Protein AF-A0A9N9PK45-F1 (afdb_monomer_lite)

Foldseek 3Di:
DDDAPVLVVVQVVLVVLQLFWQWDPPQDPFGQFIFGDWDWDQDPQAIWTDARDTTLQLLQKAFPPVRHRCVVLRVVLRVDGDGANYSVRVSVVSCVDPSRVSRNVVQVLLQDFQGMFGHQNPDSPSVLTQGFCNNDPVHDPPQGRSFGHQVVCQQALANSRHSDDDHPAYQVNSCVSNPVDFCGNCGPSNVVSSVSSPDDDDDDRHNPDPDVPDDVVD

Radius of gyration: 20.0 Å; chains: 1; bounding box: 65×40×57 Å

Sequence (218 aa):
SQSDFLFVILHELIHGLGFTSGYDDYINTTPQALTPQIMYTQSSNGITFNSFLEMVFDKCMVILPSGQRVSNITQQLNTFKGTFTNGQDFITKFKASSQYQLALQLMTDAITPNSLGLLPVNSTNVKNAIILETTLNPYRSGSSVSHLDYKTYTRTSDFLMRYLQERGISLRQSVALGGNYPNGPIGPNLRLFLQSIGYTIQYKPGPFDPIPGFNPFD

Organism: NCBI:txid1433469

Structure (mmCIF, N/CA/C/O backbone):
data_AF-A0A9N9PK45-F1
#
_entry.id   AF-A0A9N9PK45-F1
#
loop_
_atom_site.group_PDB
_atom_site.id
_atom_site.type_symbol
_atom_site.label_atom_id
_atom_site.label_alt_id
_atom_site.label_comp_id
_atom_site.label_asym_id
_atom_site.label_entity_id
_atom_site.label_seq_id
_atom_site.pdbx_PDB_ins_code
_atom_site.Cartn_x
_atom_site.Cartn_y
_atom_site.Cartn_z
_atom_site.occupancy
_atom_site.B_iso_or_equiv
_atom_site.auth_seq_id
_atom_site.auth_comp_id
_atom_site.auth_asym_id
_atom_site.auth_atom_id
_atom_site.pdbx_PDB_model_num
ATOM 1 N N . SER A 1 1 ? 12.440 -23.965 -8.018 1.00 52.03 1 SER A N 1
ATOM 2 C CA . SER A 1 1 ? 12.217 -22.563 -8.424 1.00 52.03 1 SER A CA 1
ATOM 3 C C . SER A 1 1 ? 13.579 -21.944 -8.655 1.00 52.03 1 SER A C 1
ATOM 5 O O . SER A 1 1 ? 14.395 -22.061 -7.753 1.00 52.03 1 SER A O 1
ATOM 7 N N . GLN A 1 2 ? 13.865 -21.385 -9.834 1.00 74.00 2 GLN A N 1
ATOM 8 C CA . GLN A 1 2 ? 15.115 -20.657 -10.076 1.00 74.00 2 GLN A CA 1
ATOM 9 C C . GLN A 1 2 ? 14.789 -19.163 -10.086 1.00 74.00 2 GLN A C 1
ATOM 11 O O . GLN A 1 2 ? 14.148 -18.677 -11.021 1.00 74.00 2 GLN A O 1
ATOM 16 N N . SER A 1 3 ? 15.190 -18.484 -9.015 1.00 80.50 3 SER A N 1
ATOM 17 C CA . SER A 1 3 ? 15.138 -17.030 -8.874 1.00 80.50 3 SER A CA 1
ATOM 18 C C . SER A 1 3 ? 16.560 -16.491 -8.967 1.00 80.50 3 SER A C 1
ATOM 20 O O . SER A 1 3 ? 17.494 -17.106 -8.451 1.00 80.50 3 SER A O 1
ATOM 22 N N . ASP A 1 4 ? 16.733 -15.364 -9.646 1.00 91.12 4 ASP A N 1
ATOM 23 C CA . ASP A 1 4 ? 18.013 -14.654 -9.670 1.00 91.12 4 ASP A CA 1
ATOM 24 C C . ASP A 1 4 ? 18.291 -14.060 -8.283 1.00 91.12 4 ASP A C 1
ATOM 26 O O . ASP A 1 4 ? 17.495 -13.276 -7.768 1.00 91.12 4 ASP A O 1
ATOM 30 N N . PHE A 1 5 ? 19.407 -14.449 -7.666 1.00 92.56 5 PHE A N 1
ATOM 31 C CA . PHE A 1 5 ? 19.736 -14.027 -6.305 1.00 92.56 5 PHE A CA 1
ATOM 32 C C . PHE A 1 5 ? 19.889 -12.505 -6.184 1.00 92.56 5 PHE A C 1
ATOM 34 O O . PHE A 1 5 ? 19.414 -11.921 -5.214 1.00 92.56 5 PHE A O 1
ATOM 41 N N . LEU A 1 6 ? 20.495 -11.844 -7.177 1.00 93.56 6 LEU A N 1
ATOM 42 C CA . LEU A 1 6 ? 20.690 -10.396 -7.146 1.00 93.56 6 LEU A CA 1
ATOM 43 C C . LEU A 1 6 ? 19.362 -9.651 -7.312 1.00 93.56 6 LEU A C 1
ATOM 45 O O . LEU A 1 6 ? 19.156 -8.639 -6.648 1.00 93.56 6 LEU A O 1
ATOM 49 N N . PHE A 1 7 ? 18.448 -10.163 -8.144 1.00 94.69 7 PHE A N 1
ATOM 50 C CA . PHE A 1 7 ? 17.078 -9.647 -8.211 1.00 94.69 7 PHE A CA 1
ATOM 51 C C . PHE A 1 7 ? 16.423 -9.670 -6.830 1.00 94.69 7 PHE A C 1
ATOM 53 O O . PHE A 1 7 ? 15.918 -8.643 -6.387 1.00 94.69 7 PHE A O 1
ATOM 60 N N . VAL A 1 8 ? 16.459 -10.822 -6.149 1.00 95.06 8 VAL A N 1
ATOM 61 C CA . VAL A 1 8 ? 15.821 -10.993 -4.835 1.00 95.06 8 VAL A CA 1
ATOM 62 C C . VAL A 1 8 ? 16.442 -10.049 -3.810 1.00 95.06 8 VAL A C 1
ATOM 64 O O . VAL A 1 8 ? 15.719 -9.314 -3.151 1.00 95.06 8 VAL A O 1
ATOM 67 N N . ILE A 1 9 ? 17.773 -9.985 -3.720 1.00 96.56 9 ILE A N 1
ATOM 68 C CA . ILE A 1 9 ? 18.446 -9.080 -2.778 1.00 96.56 9 ILE A CA 1
ATOM 69 C C . ILE A 1 9 ? 18.084 -7.617 -3.040 1.00 96.56 9 ILE A C 1
ATOM 71 O O . ILE A 1 9 ? 17.826 -6.883 -2.091 1.00 96.56 9 ILE A O 1
ATOM 75 N N . LEU A 1 10 ? 18.044 -7.179 -4.301 1.00 96.81 10 LEU A N 1
ATOM 76 C CA . LEU A 1 10 ? 17.657 -5.804 -4.621 1.00 96.81 10 LEU A CA 1
ATOM 77 C C . LEU A 1 10 ? 16.189 -5.530 -4.291 1.00 96.81 10 LEU A C 1
ATOM 79 O O . LEU A 1 10 ? 15.886 -4.463 -3.774 1.00 96.81 10 LEU A O 1
ATOM 83 N N . HIS A 1 11 ? 15.297 -6.477 -4.568 1.00 97.25 11 HIS A N 1
ATOM 84 C CA . HIS A 1 11 ? 13.878 -6.369 -4.247 1.00 97.25 11 HIS A CA 1
ATOM 85 C C . HIS A 1 11 ? 13.657 -6.205 -2.734 1.00 97.25 11 HIS A C 1
ATOM 87 O O . HIS A 1 11 ? 13.069 -5.218 -2.291 1.00 97.25 11 HIS A O 1
ATOM 93 N N . GLU A 1 12 ? 14.239 -7.098 -1.931 1.00 97.19 12 GLU A N 1
ATOM 94 C CA . GLU A 1 12 ? 14.130 -7.045 -0.469 1.00 97.19 12 GLU A CA 1
ATOM 95 C C . GLU A 1 12 ? 14.848 -5.829 0.133 1.00 97.19 12 GLU A C 1
ATOM 97 O O . GLU A 1 12 ? 14.375 -5.231 1.100 1.00 97.19 12 GLU A O 1
ATOM 102 N N . LEU A 1 13 ? 15.971 -5.400 -0.455 1.00 97.94 13 LEU A N 1
ATOM 103 C CA . LEU A 1 13 ? 16.638 -4.164 -0.048 1.00 97.94 13 LEU A CA 1
ATOM 104 C C . LEU A 1 13 ? 15.711 -2.958 -0.234 1.00 97.94 13 LEU A C 1
ATOM 106 O O . LEU A 1 13 ? 15.630 -2.114 0.654 1.00 97.94 13 LEU A O 1
ATOM 110 N N . ILE A 1 14 ? 15.003 -2.869 -1.361 1.00 97.81 14 ILE A N 1
ATOM 111 C CA . ILE A 1 14 ? 14.075 -1.766 -1.631 1.00 97.81 14 ILE A CA 1
ATOM 112 C C . ILE A 1 14 ? 12.884 -1.786 -0.659 1.00 97.81 14 ILE A C 1
ATOM 114 O O . ILE A 1 14 ? 12.488 -0.718 -0.184 1.00 97.81 14 ILE A O 1
ATOM 118 N N . HIS A 1 15 ? 12.373 -2.963 -0.280 1.00 97.62 15 HIS A N 1
ATOM 119 C CA . HIS A 1 15 ? 11.431 -3.074 0.841 1.00 97.62 15 HIS A CA 1
ATOM 120 C C . HIS A 1 15 ? 12.026 -2.509 2.139 1.00 97.62 15 HIS A C 1
ATOM 122 O O . HIS A 1 15 ? 11.398 -1.670 2.787 1.00 97.62 15 HIS A O 1
ATOM 128 N N . GLY A 1 16 ? 13.265 -2.882 2.478 1.00 96.44 16 GLY A N 1
ATOM 129 C CA . GLY A 1 16 ? 13.987 -2.369 3.649 1.00 96.44 16 GLY A CA 1
ATOM 130 C C . GLY A 1 16 ? 14.228 -0.852 3.640 1.00 96.44 16 GLY A C 1
ATOM 131 O O . GLY A 1 16 ? 14.360 -0.246 4.701 1.00 96.44 16 GLY A O 1
ATOM 132 N N . LEU A 1 17 ? 14.231 -0.221 2.461 1.00 96.56 17 LEU A N 1
ATOM 133 C CA . LEU A 1 17 ? 14.301 1.237 2.289 1.00 96.56 17 LEU A CA 1
ATOM 134 C C . LEU A 1 17 ? 12.926 1.929 2.367 1.00 96.56 17 LEU A C 1
ATOM 136 O O . LEU A 1 17 ? 12.818 3.126 2.111 1.00 96.56 17 LEU A O 1
ATOM 140 N N . GLY A 1 18 ? 11.867 1.205 2.728 1.00 95.69 18 GLY A N 1
ATOM 141 C CA . GLY A 1 18 ? 10.542 1.773 2.973 1.00 95.69 18 GLY A CA 1
ATOM 142 C C . GLY A 1 18 ? 9.565 1.653 1.806 1.00 95.69 18 GLY A C 1
ATOM 143 O O . GLY A 1 18 ? 8.505 2.276 1.853 1.00 95.69 18 GLY A O 1
ATOM 144 N N . PHE A 1 19 ? 9.866 0.854 0.775 1.00 97.06 19 PHE A N 1
ATOM 145 C CA . PHE A 1 19 ? 8.871 0.473 -0.233 1.00 97.06 19 PHE A CA 1
ATOM 146 C C . PHE A 1 19 ? 7.965 -0.641 0.314 1.00 97.06 19 PHE A C 1
ATOM 148 O O . PHE A 1 19 ? 8.033 -1.778 -0.126 1.00 97.06 19 PHE A O 1
ATOM 155 N N . THR A 1 20 ? 7.162 -0.370 1.336 1.00 94.81 20 THR A N 1
ATOM 156 C CA . THR A 1 20 ? 6.186 -1.340 1.850 1.00 94.81 20 THR A CA 1
ATOM 157 C C . THR A 1 20 ? 5.046 -0.607 2.525 1.00 94.81 20 THR A C 1
ATOM 159 O O . THR A 1 20 ? 5.288 0.320 3.299 1.00 94.81 20 THR A O 1
ATOM 162 N N . SER A 1 21 ? 3.810 -1.017 2.249 1.00 95.94 21 SER A N 1
ATOM 163 C CA . SER A 1 21 ? 2.659 -0.465 2.952 1.00 95.94 21 SER A CA 1
ATOM 164 C C . SER A 1 21 ? 2.570 -1.036 4.364 1.00 95.94 21 SER A C 1
ATOM 166 O O . SER A 1 21 ? 2.890 -2.205 4.590 1.00 95.94 21 SER A O 1
ATOM 168 N N . GLY A 1 22 ? 2.120 -0.209 5.309 1.00 95.62 22 GLY A N 1
ATOM 169 C CA . GLY A 1 22 ? 1.716 -0.647 6.645 1.00 95.62 22 GLY A CA 1
ATOM 170 C C . GLY A 1 22 ? 0.250 -1.081 6.719 1.00 95.62 22 GLY A C 1
ATOM 171 O O . GLY A 1 22 ? -0.244 -1.344 7.814 1.00 95.62 22 GLY A O 1
ATOM 172 N N . TYR A 1 23 ? -0.463 -1.093 5.590 1.00 97.31 23 TYR A N 1
ATOM 173 C CA . TYR A 1 23 ? -1.853 -1.517 5.517 1.00 97.31 23 TYR A CA 1
ATOM 174 C C . TYR A 1 23 ? -1.975 -3.028 5.340 1.00 97.31 23 TYR A C 1
ATOM 176 O O . TYR A 1 23 ? -1.423 -3.610 4.409 1.00 97.31 23 TYR A O 1
ATOM 184 N N . ASP A 1 24 ? -2.774 -3.644 6.205 1.00 97.12 24 ASP A N 1
ATOM 185 C CA . ASP A 1 24 ? -3.172 -5.043 6.096 1.00 97.12 24 ASP A CA 1
ATOM 186 C C . ASP A 1 24 ? -4.498 -5.275 6.840 1.00 97.12 24 ASP A C 1
ATOM 188 O O . ASP A 1 24 ? -5.075 -4.355 7.436 1.00 97.12 24 ASP A O 1
ATOM 192 N N . ASP A 1 25 ? -4.992 -6.510 6.824 1.00 96.75 25 ASP A N 1
ATOM 193 C CA . ASP A 1 25 ? -6.083 -6.913 7.701 1.00 96.75 25 ASP A CA 1
ATOM 194 C C . ASP A 1 25 ? -5.559 -7.415 9.051 1.00 96.75 25 ASP A C 1
ATOM 196 O O . ASP A 1 25 ? -5.279 -8.595 9.252 1.00 96.75 25 ASP A O 1
ATOM 200 N N . TYR A 1 26 ? -5.459 -6.493 10.008 1.00 95.44 26 TYR A N 1
ATOM 201 C CA . TYR A 1 26 ? -5.095 -6.795 11.397 1.00 95.44 26 TYR A CA 1
ATOM 202 C C . TYR A 1 26 ? -6.292 -7.217 12.267 1.00 95.44 26 TYR A C 1
ATOM 204 O O . TYR A 1 26 ? -6.142 -7.417 13.473 1.00 95.44 26 TYR A O 1
ATOM 212 N N . ILE A 1 27 ? -7.494 -7.294 11.690 1.00 94.75 27 ILE A N 1
ATOM 213 C CA . ILE A 1 27 ? -8.760 -7.448 12.416 1.00 94.75 27 ILE A CA 1
ATOM 214 C C . ILE A 1 27 ? -9.369 -8.837 12.196 1.00 94.75 27 ILE A C 1
ATOM 216 O O . ILE A 1 27 ? -10.043 -9.367 13.085 1.00 94.75 27 ILE A O 1
ATOM 220 N N . ASN A 1 28 ? -9.177 -9.417 11.013 1.00 94.56 28 ASN A N 1
ATOM 221 C CA . ASN A 1 28 ? -9.834 -10.644 10.580 1.00 94.56 28 ASN A CA 1
ATOM 222 C C . ASN A 1 28 ? -8.826 -11.759 10.308 1.00 94.56 28 ASN A C 1
ATOM 224 O O . ASN A 1 28 ? -7.717 -11.537 9.844 1.00 94.56 28 ASN A O 1
ATOM 228 N N . THR A 1 29 ? -9.251 -12.999 10.542 1.00 90.94 29 THR A N 1
ATOM 229 C CA . THR A 1 29 ? -8.462 -14.192 10.194 1.00 90.94 29 THR A CA 1
ATOM 230 C C . THR A 1 29 ? -8.392 -14.426 8.686 1.00 90.94 29 THR A C 1
ATOM 232 O O . THR A 1 29 ? -7.441 -15.019 8.190 1.00 90.94 29 THR A O 1
ATOM 235 N N . THR A 1 30 ? -9.418 -13.987 7.955 1.00 93.00 30 THR A N 1
ATOM 236 C CA . THR A 1 30 ? -9.45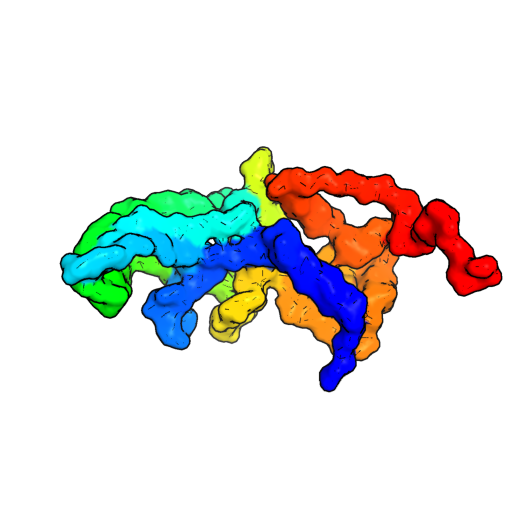4 -13.936 6.491 1.00 93.00 30 THR A CA 1
ATOM 237 C C . THR A 1 30 ? -9.592 -12.473 6.085 1.00 93.00 30 THR A C 1
ATOM 239 O O . THR A 1 30 ? -10.520 -11.839 6.593 1.00 93.00 30 THR A O 1
ATOM 242 N N . PRO A 1 31 ? -8.734 -11.943 5.193 1.00 96.12 31 PRO A N 1
ATOM 243 C CA . PRO A 1 31 ? -8.776 -10.537 4.806 1.00 96.12 31 PRO A CA 1
ATOM 244 C C . PRO A 1 31 ? -10.152 -10.092 4.290 1.00 96.12 31 PRO A C 1
ATOM 246 O O . PRO A 1 31 ? -10.704 -10.679 3.360 1.00 96.12 31 PRO A O 1
ATOM 249 N N . GLN A 1 32 ? -10.702 -9.058 4.919 1.00 96.56 32 GLN A N 1
ATOM 250 C CA . GLN A 1 32 ? -12.000 -8.430 4.661 1.00 96.56 32 GLN A CA 1
ATOM 251 C C . GLN A 1 32 ? -11.959 -6.906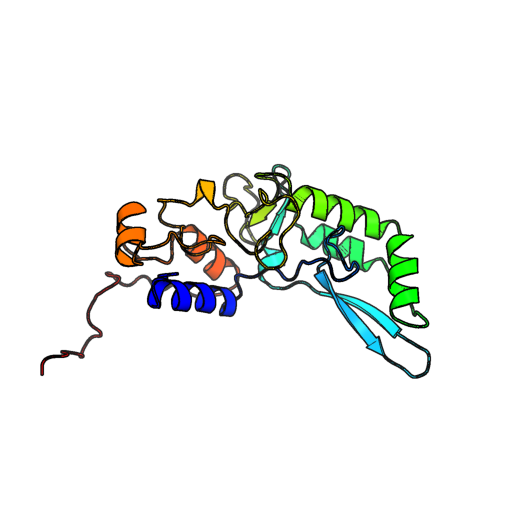 4.829 1.00 96.56 32 GLN A C 1
ATOM 253 O O . GLN A 1 32 ? -12.777 -6.212 4.233 1.00 96.56 32 GLN A O 1
ATOM 258 N N . ALA A 1 33 ? -11.035 -6.374 5.627 1.00 97.62 33 ALA A N 1
ATOM 259 C CA . ALA A 1 33 ? -10.896 -4.948 5.888 1.00 97.62 33 ALA A CA 1
ATOM 260 C C . ALA A 1 33 ? -9.423 -4.545 5.855 1.00 97.62 33 ALA A C 1
ATOM 262 O O . ALA A 1 33 ? -8.573 -5.286 6.333 1.00 97.62 33 ALA A O 1
ATOM 263 N N . LEU A 1 34 ? -9.121 -3.367 5.315 1.00 97.75 34 LEU A N 1
ATOM 264 C CA . LEU A 1 34 ? -7.751 -2.877 5.229 1.00 97.75 34 LEU A CA 1
ATOM 265 C C . LEU A 1 34 ? -7.547 -1.712 6.198 1.00 97.75 34 LEU A C 1
ATOM 267 O O . LEU A 1 34 ? -8.221 -0.684 6.109 1.00 97.75 34 LEU A O 1
ATOM 271 N N . THR A 1 35 ? -6.610 -1.869 7.128 1.00 97.69 35 THR A N 1
ATOM 272 C CA . THR A 1 35 ? -6.280 -0.859 8.142 1.00 97.69 35 THR A CA 1
ATOM 273 C C . THR A 1 35 ? -4.769 -0.699 8.270 1.00 97.69 35 THR A C 1
ATOM 275 O O . THR A 1 35 ? -4.056 -1.677 8.059 1.00 97.69 35 THR A O 1
ATOM 278 N N . PRO A 1 36 ? -4.263 0.476 8.678 1.00 96.88 36 PRO A N 1
ATOM 279 C CA . PRO A 1 36 ? -2.877 0.587 9.116 1.00 96.88 36 PRO A CA 1
ATOM 280 C C . PRO A 1 36 ? -2.627 -0.246 10.379 1.00 96.88 36 PRO A C 1
ATOM 282 O O . PRO A 1 36 ? -3.566 -0.687 11.050 1.00 96.88 36 PRO A O 1
ATOM 285 N N . GLN A 1 37 ? -1.361 -0.386 10.764 1.00 94.44 37 GLN A N 1
ATOM 286 C CA . GLN A 1 37 ? -0.994 -1.058 12.006 1.00 94.44 37 GLN A CA 1
ATOM 287 C C . GLN A 1 37 ? -1.680 -0.418 13.225 1.00 94.44 37 GLN A C 1
ATOM 289 O O . GLN A 1 37 ? -1.706 0.803 13.393 1.00 94.44 37 GLN A O 1
ATOM 294 N N . ILE A 1 38 ? -2.214 -1.259 14.109 1.00 95.94 38 ILE A N 1
ATOM 295 C CA . ILE A 1 38 ? -2.961 -0.839 15.299 1.00 95.94 38 ILE A CA 1
ATOM 296 C C . ILE A 1 38 ? -1.993 -0.629 16.461 1.00 95.94 38 ILE A C 1
ATOM 298 O O . ILE A 1 38 ? -1.326 -1.567 16.896 1.00 95.94 38 ILE A O 1
ATOM 302 N N . MET A 1 39 ? -1.946 0.586 17.005 1.00 96.06 39 MET A N 1
ATOM 303 C CA . MET A 1 39 ? -1.204 0.894 18.224 1.00 96.06 39 MET A CA 1
ATOM 304 C C . MET A 1 39 ? -2.151 1.015 19.415 1.00 96.06 39 MET A C 1
ATOM 306 O O . MET A 1 39 ? -3.139 1.754 19.388 1.00 96.06 39 MET A O 1
ATOM 310 N N . TYR A 1 40 ? -1.801 0.326 20.496 1.00 95.19 40 TYR A N 1
ATOM 311 C CA . TYR A 1 40 ? -2.534 0.357 21.750 1.00 95.19 40 TYR A CA 1
ATOM 312 C C . TYR A 1 40 ? -1.592 0.257 22.949 1.00 95.19 40 TYR A C 1
ATOM 314 O O . TYR A 1 40 ? -0.472 -0.240 22.841 1.00 95.19 40 TYR A O 1
ATOM 322 N N . THR A 1 41 ? -2.073 0.703 24.105 1.00 95.88 41 THR A N 1
ATOM 323 C CA . THR A 1 41 ? -1.401 0.519 25.393 1.00 95.88 41 THR A CA 1
ATOM 324 C C . THR A 1 41 ? -2.168 -0.506 26.216 1.00 95.88 41 THR A C 1
ATOM 326 O O . THR A 1 41 ? -3.388 -0.405 26.355 1.00 95.88 41 THR A O 1
ATOM 329 N N . GLN A 1 42 ? -1.463 -1.485 26.780 1.00 94.06 42 GLN A N 1
ATOM 330 C CA . GLN A 1 42 ? -2.053 -2.488 27.663 1.00 94.06 42 GLN A CA 1
ATOM 331 C C . GLN A 1 42 ? -1.841 -2.114 29.132 1.00 94.06 42 GLN A C 1
ATOM 333 O O . GLN A 1 42 ? -0.764 -1.678 29.531 1.00 94.06 42 GLN A O 1
ATOM 338 N N . SER A 1 43 ? -2.884 -2.293 29.938 1.00 91.31 43 SER A N 1
ATOM 339 C CA . SER A 1 43 ? -2.893 -2.043 31.380 1.00 91.31 43 SER A CA 1
ATOM 340 C C . SER A 1 43 ? -3.638 -3.162 32.113 1.00 91.31 43 SER A C 1
ATOM 342 O O . SER A 1 43 ? -4.258 -4.020 31.482 1.00 91.31 43 SER A O 1
ATOM 344 N N . SER A 1 44 ? -3.641 -3.130 33.449 1.00 88.12 44 SER A N 1
ATOM 345 C CA . SER A 1 44 ? -4.443 -4.054 34.267 1.00 88.12 44 SER A CA 1
ATOM 346 C C . SER A 1 44 ? -5.949 -3.954 33.997 1.00 88.12 44 SER A C 1
ATOM 348 O O . SER A 1 44 ? -6.673 -4.913 34.240 1.00 88.12 44 SER A O 1
ATOM 350 N N . ASN A 1 45 ? -6.419 -2.815 33.478 1.00 84.44 45 ASN A N 1
ATOM 351 C CA . ASN A 1 45 ? -7.836 -2.537 33.228 1.00 84.44 45 ASN A CA 1
ATOM 352 C C . ASN A 1 45 ? -8.252 -2.796 31.768 1.00 84.44 45 ASN A C 1
ATOM 354 O O . ASN A 1 45 ? -9.381 -2.484 31.391 1.00 84.44 45 ASN A O 1
ATOM 358 N N . GLY A 1 46 ? -7.349 -3.341 30.944 1.00 94.00 46 GLY A N 1
ATOM 359 C CA . GLY A 1 46 ? -7.593 -3.641 29.535 1.00 94.00 46 GLY A CA 1
ATOM 360 C C . GLY A 1 46 ? -6.670 -2.879 28.585 1.00 94.00 46 GLY A C 1
ATOM 361 O O . GLY A 1 46 ? -5.539 -2.523 28.925 1.00 94.00 46 GLY A O 1
ATOM 362 N N . ILE A 1 47 ? -7.159 -2.660 27.369 1.00 95.25 47 ILE A N 1
ATOM 363 C CA . ILE A 1 47 ? -6.427 -2.102 26.234 1.00 95.25 47 ILE A CA 1
ATOM 364 C C . ILE A 1 47 ? -6.986 -0.723 25.891 1.00 95.25 47 ILE A C 1
ATOM 366 O O . ILE A 1 47 ? -8.176 -0.585 25.632 1.00 95.25 47 ILE A O 1
ATOM 370 N N . THR A 1 48 ? -6.132 0.291 25.819 1.00 97.00 48 THR A N 1
ATOM 371 C CA . THR A 1 48 ? -6.501 1.614 25.297 1.00 97.00 48 THR A CA 1
ATOM 372 C C . THR A 1 48 ? -5.987 1.748 23.875 1.00 97.00 48 THR A C 1
ATOM 374 O O . THR A 1 48 ? -4.789 1.606 23.637 1.00 97.00 48 THR A O 1
ATOM 377 N N . PHE A 1 49 ? -6.888 2.010 22.927 1.00 97.00 49 PHE A N 1
ATOM 378 C CA . PHE A 1 49 ? -6.503 2.281 21.545 1.00 97.00 49 PHE A CA 1
ATOM 379 C C . PHE A 1 49 ? -5.863 3.666 21.443 1.00 97.00 49 PHE A C 1
ATOM 381 O O . PHE A 1 49 ? -6.476 4.666 21.825 1.00 97.00 49 PHE A O 1
ATOM 388 N N . ASN A 1 50 ? -4.657 3.728 20.883 1.00 95.88 50 ASN A N 1
ATOM 389 C CA . ASN A 1 50 ? -3.937 4.982 20.704 1.00 95.88 50 ASN A CA 1
ATOM 390 C C . ASN A 1 50 ? -4.234 5.546 19.307 1.00 95.88 50 ASN A C 1
ATOM 392 O O . ASN A 1 50 ? -4.793 6.644 19.165 1.00 95.88 50 ASN A O 1
ATOM 396 N N . SER A 1 51 ? -3.887 4.768 18.278 1.00 96.88 51 SER A N 1
ATOM 397 C CA . SER A 1 51 ? -4.004 5.167 16.875 1.00 96.88 51 SER A CA 1
ATOM 398 C C . SER A 1 51 ? -3.745 4.019 15.900 1.00 96.88 51 SER A C 1
ATOM 400 O O . SER A 1 51 ? -3.018 3.080 16.208 1.00 96.88 51 SER A O 1
ATOM 402 N N . PHE A 1 52 ? -4.242 4.163 14.678 1.00 97.62 52 PHE A N 1
ATOM 403 C CA . PHE A 1 52 ? -3.705 3.518 13.491 1.00 97.62 52 PHE A CA 1
ATOM 404 C C . PHE A 1 52 ? -2.465 4.282 13.009 1.00 97.62 52 PHE A C 1
ATOM 406 O O . PHE A 1 52 ? -2.519 5.508 12.855 1.00 97.62 52 PHE A O 1
ATOM 413 N N . LEU A 1 53 ? -1.361 3.564 12.796 1.00 95.62 53 LEU A N 1
ATOM 414 C CA . LEU A 1 53 ? -0.060 4.107 12.412 1.00 95.62 53 LEU A CA 1
ATOM 415 C C . LEU A 1 53 ? 0.255 3.840 10.946 1.00 95.62 53 LEU A C 1
ATOM 417 O O . LEU A 1 53 ? 0.195 2.706 10.484 1.00 95.62 53 LEU A O 1
ATOM 421 N N . GLU A 1 54 ? 0.655 4.898 10.253 1.00 95.00 54 GLU A N 1
ATOM 422 C CA . GLU A 1 54 ? 1.092 4.840 8.861 1.00 95.00 54 GLU A CA 1
ATOM 423 C C . GLU A 1 54 ? 2.610 4.718 8.768 1.00 95.00 54 GLU A C 1
ATOM 425 O O . GLU A 1 54 ? 3.344 5.395 9.495 1.00 95.00 54 GLU A O 1
ATOM 430 N N . MET A 1 55 ? 3.069 3.922 7.808 1.00 93.62 55 MET A N 1
ATOM 431 C CA . MET A 1 55 ? 4.444 3.940 7.327 1.00 93.62 55 MET A CA 1
ATOM 432 C C . MET A 1 55 ? 4.646 5.074 6.311 1.00 93.62 55 MET A C 1
ATOM 434 O O . MET A 1 55 ? 3.699 5.693 5.821 1.00 93.62 55 MET A O 1
ATOM 438 N N . VAL A 1 56 ? 5.905 5.362 5.968 1.00 94.00 56 VAL A N 1
ATOM 439 C CA . VAL A 1 56 ? 6.239 6.434 5.012 1.00 94.00 56 VAL A CA 1
ATOM 440 C C . VAL A 1 56 ? 5.658 6.181 3.613 1.00 94.00 56 VAL A C 1
ATOM 442 O O . VAL A 1 56 ? 5.241 7.122 2.939 1.00 94.00 56 VAL A O 1
ATOM 445 N N . PHE A 1 57 ? 5.557 4.912 3.209 1.00 96.38 57 PHE A N 1
ATOM 446 C CA . PHE A 1 57 ? 4.904 4.484 1.973 1.00 96.38 57 PHE A CA 1
ATOM 447 C C . PHE A 1 57 ? 3.447 4.944 1.903 1.00 96.38 57 PHE A C 1
ATOM 449 O O . PHE A 1 57 ? 3.021 5.521 0.903 1.00 96.38 57 PHE A O 1
ATOM 456 N N . ASP A 1 58 ? 2.702 4.755 2.994 1.00 96.25 58 ASP A N 1
ATOM 457 C CA . ASP A 1 58 ? 1.261 5.015 3.055 1.00 96.25 58 ASP A CA 1
ATOM 458 C C . ASP A 1 58 ? 0.948 6.502 2.844 1.00 96.25 58 ASP A C 1
ATOM 460 O O . ASP A 1 58 ? -0.065 6.854 2.239 1.00 96.25 58 ASP A O 1
ATOM 464 N N . LYS A 1 59 ? 1.873 7.391 3.237 1.00 94.62 59 LYS A N 1
ATOM 465 C CA . LYS A 1 59 ? 1.778 8.839 2.979 1.00 94.62 59 LYS A CA 1
ATOM 466 C C . LYS A 1 59 ? 1.777 9.182 1.489 1.00 94.62 59 LYS A C 1
ATOM 468 O O . LYS A 1 59 ? 1.235 10.215 1.091 1.00 94.62 59 LYS A O 1
ATOM 473 N N . CYS A 1 60 ? 2.379 8.332 0.660 1.00 96.44 60 CYS A N 1
ATOM 474 C CA . CYS A 1 60 ? 2.376 8.483 -0.790 1.00 96.44 60 CYS A CA 1
ATOM 475 C C . CYS A 1 60 ? 1.145 7.836 -1.443 1.00 96.44 60 CYS A C 1
ATOM 477 O O . CYS A 1 60 ? 0.859 8.141 -2.599 1.00 96.44 60 CYS A O 1
ATOM 479 N N . MET A 1 61 ? 0.400 6.986 -0.734 1.00 97.81 61 MET A N 1
ATOM 480 C CA . MET A 1 61 ? -0.701 6.221 -1.312 1.00 97.81 61 MET A CA 1
ATOM 481 C C . MET A 1 61 ? -1.943 7.089 -1.568 1.00 97.81 61 MET A C 1
ATOM 483 O O . MET A 1 61 ? -2.351 7.916 -0.743 1.00 97.81 61 MET A O 1
ATOM 487 N N . VAL A 1 62 ? -2.546 6.907 -2.741 1.00 98.12 62 VAL A N 1
ATOM 488 C CA . VAL A 1 62 ? -3.749 7.610 -3.206 1.00 98.12 62 VAL A CA 1
ATOM 489 C C . VAL A 1 62 ? -4.764 6.637 -3.794 1.00 98.12 62 VAL A C 1
ATOM 491 O O . VAL A 1 62 ? -4.391 5.628 -4.388 1.00 98.12 62 VAL A O 1
ATOM 494 N N . ILE A 1 63 ? -6.040 6.995 -3.676 1.00 98.25 63 ILE A N 1
ATOM 495 C CA . ILE A 1 63 ? -7.157 6.351 -4.368 1.00 98.25 63 ILE A CA 1
ATOM 496 C C . ILE A 1 63 ? -7.292 6.971 -5.761 1.00 98.25 63 ILE A C 1
ATOM 498 O O . ILE A 1 63 ? -7.291 8.193 -5.921 1.00 98.25 63 ILE A O 1
ATOM 502 N N . LEU A 1 64 ? -7.405 6.132 -6.781 1.00 97.88 64 LEU A N 1
ATOM 503 C CA . LEU A 1 64 ? -7.549 6.495 -8.184 1.00 97.88 64 LEU A CA 1
ATOM 504 C C . LEU A 1 64 ? -9.013 6.322 -8.629 1.00 97.88 64 LEU A C 1
ATOM 506 O O . LEU A 1 64 ? -9.691 5.407 -8.170 1.00 97.88 64 LEU A O 1
ATOM 510 N N . PRO A 1 65 ? -9.528 7.184 -9.527 1.00 96.31 65 PRO A N 1
ATOM 511 C CA . PRO A 1 65 ? -8.865 8.338 -10.141 1.00 96.31 65 PRO A CA 1
ATOM 512 C C . PRO A 1 65 ? -8.987 9.636 -9.318 1.00 96.31 65 PRO A C 1
ATOM 514 O O . PRO A 1 65 ? -8.582 10.693 -9.796 1.00 96.31 65 PRO A O 1
ATOM 517 N N . SER A 1 66 ? -9.570 9.597 -8.114 1.00 95.81 66 SER A N 1
ATOM 518 C CA . SER A 1 66 ? -9.888 10.809 -7.339 1.00 95.81 66 SER A CA 1
ATOM 519 C C . SER A 1 66 ? -8.654 11.568 -6.840 1.00 95.81 66 SER A C 1
ATOM 521 O O . SER A 1 66 ? -8.714 12.779 -6.642 1.00 95.81 66 SER A O 1
ATOM 523 N N . GLY A 1 67 ? -7.539 10.869 -6.618 1.00 95.44 67 GLY A N 1
ATOM 524 C CA . GLY A 1 67 ? -6.337 11.415 -5.989 1.00 95.44 67 GLY A CA 1
ATOM 525 C C . GLY A 1 67 ? -6.453 11.603 -4.484 1.00 95.44 67 GLY A C 1
ATOM 526 O O . GLY A 1 67 ? -5.566 12.206 -3.877 1.00 95.44 67 GLY A O 1
ATOM 527 N N . GLN A 1 68 ? -7.529 11.108 -3.868 1.00 96.00 68 GLN A N 1
ATOM 528 C CA . GLN A 1 68 ? -7.696 11.180 -2.426 1.00 96.00 68 GLN A CA 1
ATOM 529 C C . GLN A 1 68 ? -6.557 10.425 -1.740 1.00 96.00 68 GLN A C 1
ATOM 531 O O . GLN A 1 68 ? -6.342 9.241 -1.988 1.00 96.00 68 GLN A O 1
ATOM 536 N N . ARG A 1 69 ? -5.836 11.109 -0.851 1.00 96.38 69 ARG A N 1
ATOM 537 C CA . ARG A 1 69 ? -4.763 10.508 -0.055 1.00 96.38 69 ARG A CA 1
ATOM 538 C C . ARG A 1 69 ? -5.346 9.485 0.907 1.00 96.38 69 ARG A C 1
ATOM 540 O O . ARG A 1 69 ? -6.286 9.802 1.641 1.00 96.38 69 ARG A O 1
ATOM 547 N N . VAL A 1 70 ? -4.738 8.304 0.969 1.00 97.50 70 VAL A N 1
ATOM 548 C CA . VAL A 1 70 ? -5.138 7.273 1.934 1.00 97.50 70 VAL A CA 1
ATOM 549 C C . VAL A 1 70 ? -4.928 7.757 3.375 1.00 97.50 70 VAL A C 1
ATOM 551 O O . VAL A 1 70 ? -5.747 7.458 4.238 1.00 97.50 70 VAL A O 1
ATOM 554 N N . SER A 1 71 ? -3.974 8.659 3.626 1.00 97.06 71 SER A N 1
ATOM 555 C CA . SER A 1 71 ? -3.834 9.308 4.938 1.00 97.06 71 SER A CA 1
ATOM 556 C C . SER A 1 71 ? -5.068 10.076 5.417 1.00 97.06 71 SER A C 1
ATOM 558 O O . SER A 1 71 ? -5.282 10.183 6.624 1.00 97.06 71 SER A O 1
ATOM 560 N N . ASN A 1 72 ? -5.934 10.554 4.516 1.00 97.38 72 ASN A N 1
ATOM 561 C CA . ASN A 1 72 ? -7.212 11.151 4.917 1.00 97.38 72 ASN A CA 1
ATOM 562 C C . ASN A 1 72 ? -8.173 10.087 5.472 1.00 97.38 72 ASN A C 1
ATOM 564 O O . ASN A 1 72 ? -8.991 10.384 6.343 1.00 97.38 72 ASN A O 1
ATOM 568 N N . ILE A 1 73 ? -8.075 8.848 4.982 1.00 98.06 73 ILE A N 1
ATOM 569 C CA . ILE A 1 73 ? -8.794 7.698 5.533 1.00 98.06 73 ILE A CA 1
ATOM 570 C C . ILE A 1 73 ? -8.208 7.337 6.898 1.00 98.06 73 ILE A C 1
ATOM 572 O O . ILE A 1 73 ? -8.969 7.209 7.851 1.00 98.06 73 ILE A O 1
ATOM 576 N N . THR A 1 74 ? -6.879 7.282 7.052 1.00 98.12 74 THR A N 1
ATOM 577 C CA . THR A 1 74 ? -6.223 7.049 8.356 1.00 98.12 74 THR A CA 1
ATOM 578 C C . THR A 1 74 ? -6.668 8.049 9.416 1.00 98.12 74 THR A C 1
ATOM 580 O O . THR A 1 74 ? -6.955 7.673 10.552 1.00 98.12 74 THR A O 1
ATOM 583 N N . GLN A 1 75 ? -6.751 9.332 9.063 1.00 98.12 75 GLN A N 1
ATOM 584 C CA . GLN A 1 75 ? -7.231 10.372 9.974 1.00 98.12 75 GLN A CA 1
ATOM 585 C C . GLN A 1 75 ? -8.670 10.104 10.430 1.00 98.12 75 GLN A C 1
ATOM 587 O O . GLN A 1 75 ? -8.958 10.210 11.621 1.00 98.12 75 GLN A O 1
ATOM 592 N N . GLN A 1 76 ? -9.551 9.689 9.516 1.00 98.31 76 GLN A N 1
ATOM 593 C CA . GLN A 1 76 ? -10.928 9.321 9.848 1.00 98.31 76 GLN A CA 1
ATOM 594 C C . GLN A 1 76 ? -11.001 8.042 10.686 1.00 98.31 76 GLN A C 1
ATOM 596 O O . GLN A 1 76 ? -11.721 8.020 11.682 1.00 98.31 76 GLN A O 1
ATOM 601 N N . LEU A 1 77 ? -10.219 7.008 10.365 1.00 98.25 77 LEU A N 1
ATOM 602 C CA . LEU A 1 77 ? -10.102 5.800 11.189 1.00 98.25 77 LEU A CA 1
ATOM 603 C C . LEU A 1 77 ? -9.671 6.151 12.620 1.00 98.25 77 LEU A C 1
ATOM 605 O O . LEU A 1 77 ? -10.237 5.648 13.587 1.00 98.25 77 LEU A O 1
ATOM 609 N N . ASN A 1 78 ? -8.732 7.087 12.764 1.00 98.19 78 ASN A N 1
ATOM 610 C CA . ASN A 1 78 ? -8.220 7.561 14.047 1.00 98.19 78 ASN A CA 1
ATOM 611 C C . ASN A 1 78 ? -9.215 8.379 14.884 1.00 98.19 78 ASN A C 1
ATOM 613 O O . ASN A 1 78 ? -8.904 8.683 16.038 1.00 98.19 78 ASN A O 1
ATOM 617 N N . THR A 1 79 ? -10.396 8.708 14.351 1.00 98.00 79 THR A N 1
ATOM 618 C CA . THR A 1 79 ? -11.502 9.264 15.152 1.00 98.00 79 THR A CA 1
ATOM 619 C C . THR A 1 79 ? -12.186 8.205 16.019 1.00 98.00 79 THR A C 1
ATOM 621 O O . THR A 1 79 ? -12.818 8.557 17.013 1.00 98.00 79 THR A O 1
ATOM 624 N N . PHE A 1 80 ? -12.013 6.913 15.709 1.00 97.56 80 PHE A N 1
ATOM 625 C CA . PHE A 1 80 ? -12.359 5.832 16.625 1.00 97.56 80 PHE A CA 1
ATOM 626 C C . PHE A 1 80 ? -11.446 5.905 17.853 1.00 97.56 80 PHE A C 1
ATOM 628 O O . PHE A 1 80 ? -10.225 5.933 17.720 1.00 97.56 80 PHE A O 1
ATOM 635 N N . LYS A 1 81 ? -12.022 5.969 19.054 1.00 95.69 81 LYS A N 1
ATOM 636 C CA . LYS A 1 81 ? -11.292 6.091 20.324 1.00 95.69 81 LYS A CA 1
ATOM 637 C C . LYS A 1 81 ? -11.951 5.228 21.390 1.00 95.69 81 LYS A C 1
ATOM 639 O O . LYS A 1 81 ? -13.155 4.993 21.341 1.00 95.69 81 LYS A O 1
ATOM 644 N N . GLY A 1 82 ? -11.169 4.794 22.375 1.00 94.38 82 GLY A N 1
ATOM 645 C CA . GLY A 1 82 ? -11.717 4.130 23.551 1.00 94.38 82 GLY A CA 1
ATOM 646 C C . GLY A 1 82 ? -10.731 3.247 24.301 1.00 94.38 82 GLY A C 1
ATOM 647 O O . GLY A 1 82 ? -9.600 3.008 23.869 1.00 94.38 82 GLY A O 1
ATOM 648 N N . THR A 1 83 ? -11.228 2.739 25.424 1.00 96.38 83 THR A N 1
ATOM 649 C CA . THR A 1 83 ? -10.619 1.664 26.203 1.00 96.38 83 THR A CA 1
ATOM 650 C C . THR A 1 83 ? -11.527 0.440 26.133 1.00 96.38 83 THR A C 1
ATOM 652 O O . THR A 1 83 ? -12.755 0.548 26.149 1.00 96.38 83 THR A O 1
ATOM 655 N N . PHE A 1 84 ? -10.905 -0.724 26.027 1.00 97.00 84 PHE A N 1
ATOM 656 C CA . PHE A 1 84 ? -11.517 -1.999 25.696 1.00 97.00 84 PHE A CA 1
ATOM 657 C C . PHE A 1 84 ? -11.063 -3.045 26.699 1.00 97.00 84 PHE A C 1
ATOM 659 O O . PHE A 1 84 ? -9.917 -3.027 27.143 1.00 97.00 84 PHE A O 1
ATOM 666 N N . THR A 1 85 ? -11.933 -3.986 27.046 1.00 96.88 85 THR A N 1
ATOM 667 C CA . THR A 1 85 ? -11.592 -5.002 28.053 1.00 96.88 85 THR A CA 1
ATOM 668 C C . THR A 1 85 ? -10.462 -5.921 27.574 1.00 96.88 85 THR A C 1
ATOM 670 O O . THR A 1 85 ? -9.627 -6.349 28.364 1.00 96.88 85 THR A O 1
ATOM 673 N N . ASN A 1 86 ? -10.420 -6.219 26.274 1.00 94.62 86 ASN A N 1
ATOM 674 C CA . ASN A 1 86 ? -9.401 -7.036 25.616 1.00 94.62 86 ASN A CA 1
ATOM 675 C C . ASN A 1 86 ? -9.446 -6.811 24.088 1.00 94.62 86 ASN A C 1
ATOM 677 O O . ASN A 1 86 ? -10.248 -6.018 23.591 1.00 94.62 86 ASN A O 1
ATOM 681 N N . GLY A 1 87 ? -8.600 -7.524 23.337 1.00 93.25 87 GLY A N 1
ATOM 682 C CA . GLY A 1 87 ? -8.535 -7.401 21.876 1.00 93.25 87 GLY A CA 1
ATOM 683 C C . GLY A 1 87 ? -9.834 -7.792 21.162 1.00 93.25 87 GLY A C 1
ATOM 684 O O . GLY A 1 87 ? -10.198 -7.166 20.172 1.00 93.25 87 GLY A O 1
ATOM 685 N N . GLN A 1 88 ? -10.587 -8.764 21.687 1.00 95.12 88 GLN A N 1
ATOM 68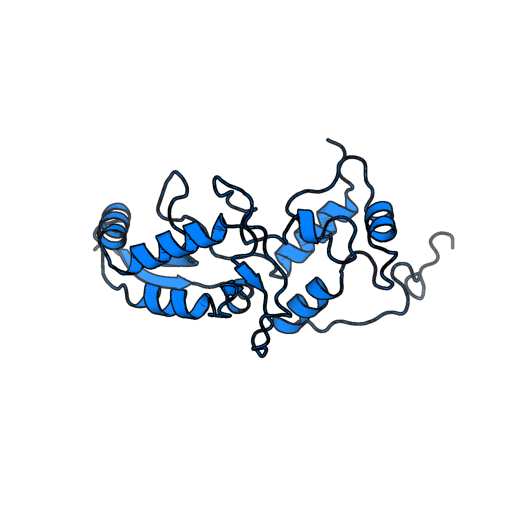6 C CA . GLN A 1 88 ? -11.858 -9.180 21.090 1.00 95.12 88 GLN A CA 1
ATOM 687 C C . GLN A 1 88 ? -12.945 -8.111 21.260 1.00 95.12 88 GLN A C 1
ATOM 689 O O . GLN A 1 88 ? -13.720 -7.868 20.333 1.00 95.12 88 GLN A O 1
ATOM 694 N N . ASP A 1 89 ? -12.994 -7.450 22.420 1.00 97.00 89 ASP A N 1
ATOM 695 C CA . ASP A 1 89 ? -13.886 -6.310 22.660 1.00 97.00 89 ASP A CA 1
ATOM 696 C C . ASP A 1 89 ? -13.546 -5.140 21.722 1.00 97.00 89 ASP A C 1
ATOM 698 O O . ASP A 1 89 ? -14.442 -4.571 21.097 1.00 97.00 89 ASP A O 1
ATOM 702 N N . PHE A 1 90 ? -12.251 -4.847 21.538 1.00 96.69 90 PHE A N 1
ATOM 703 C CA . PHE A 1 90 ? -11.787 -3.871 20.545 1.00 96.69 90 PHE A CA 1
ATOM 704 C C . PHE A 1 90 ? -12.273 -4.221 19.136 1.00 96.69 90 PHE A C 1
ATOM 706 O O . PHE A 1 90 ? -12.928 -3.396 18.504 1.00 96.69 90 PHE A O 1
ATOM 713 N N . ILE A 1 91 ? -12.017 -5.446 18.663 1.00 96.38 91 ILE A N 1
ATOM 714 C CA . ILE A 1 91 ? -12.425 -5.894 17.323 1.00 96.38 91 ILE A CA 1
ATOM 715 C C . ILE A 1 91 ? -13.942 -5.779 17.156 1.00 96.38 91 ILE A C 1
ATOM 717 O O . ILE A 1 91 ? -14.415 -5.259 16.148 1.00 96.38 91 ILE A O 1
ATOM 721 N N . THR A 1 92 ? -14.710 -6.229 18.149 1.00 97.69 92 THR A N 1
ATOM 722 C CA . THR A 1 92 ? -16.179 -6.213 18.109 1.00 97.69 92 THR A CA 1
ATOM 723 C C . THR A 1 92 ? -16.710 -4.784 17.996 1.00 97.69 92 THR A C 1
ATOM 725 O O . THR A 1 92 ? -17.528 -4.493 17.123 1.00 97.69 92 THR A O 1
ATOM 728 N N . LYS A 1 93 ? -16.210 -3.867 18.831 1.00 98.00 93 LYS A N 1
ATOM 729 C CA . LYS A 1 93 ? -16.626 -2.458 18.817 1.00 98.00 93 LYS A CA 1
ATOM 730 C C . LYS A 1 93 ? -16.128 -1.708 17.586 1.00 98.00 93 LYS A C 1
ATOM 732 O O . LYS A 1 93 ? -16.866 -0.885 17.054 1.00 98.00 93 LYS A O 1
ATOM 737 N N . PHE A 1 94 ? -14.920 -2.004 17.105 1.00 98.00 94 PHE A N 1
ATOM 738 C CA . PHE A 1 94 ? -14.410 -1.415 15.872 1.00 98.00 94 PHE A CA 1
ATOM 739 C C . PHE A 1 94 ? -15.268 -1.844 14.681 1.00 98.00 94 PHE A C 1
ATOM 741 O O . PHE A 1 94 ? -15.743 -0.977 13.957 1.00 98.00 94 PHE A O 1
ATOM 748 N N . LYS A 1 95 ? -15.586 -3.138 14.535 1.00 98.06 95 LYS A N 1
ATOM 749 C CA . LYS A 1 95 ? -16.474 -3.644 13.471 1.00 98.06 95 LYS A CA 1
ATOM 750 C C . LYS A 1 95 ? -17.872 -3.022 13.477 1.00 98.06 95 LYS A C 1
ATOM 752 O O . LYS A 1 95 ? -18.467 -2.856 12.417 1.00 98.06 95 LYS A O 1
ATOM 757 N N . ALA A 1 96 ? -18.390 -2.677 14.654 1.00 98.00 96 ALA A N 1
ATOM 758 C CA . ALA A 1 96 ? -19.677 -1.999 14.805 1.00 98.00 96 ALA A CA 1
ATOM 759 C C . ALA A 1 96 ? -19.617 -0.479 14.539 1.00 98.00 96 ALA A C 1
ATOM 761 O O . ALA A 1 96 ? -20.658 0.173 14.479 1.00 98.00 96 ALA A O 1
ATOM 762 N N . SER A 1 97 ? -18.421 0.102 14.407 1.00 98.06 97 SER A N 1
ATOM 763 C CA . SER A 1 97 ? -18.229 1.538 14.184 1.00 98.06 97 SER A CA 1
ATOM 764 C C . SER A 1 97 ? -18.403 1.933 12.714 1.00 98.06 97 SER A C 1
ATOM 766 O O . SER A 1 97 ? -18.237 1.120 11.802 1.00 98.06 97 SER A O 1
ATOM 768 N N . SER A 1 98 ? -18.666 3.217 12.462 1.00 97.88 98 SER A N 1
ATOM 769 C CA . SER A 1 98 ? -18.680 3.756 11.096 1.00 97.88 98 SER A CA 1
ATOM 770 C C . SER A 1 98 ? -17.292 3.731 10.447 1.00 97.88 98 SER A C 1
ATOM 772 O O . SER A 1 98 ? -17.192 3.593 9.230 1.00 97.88 98 SER A O 1
ATOM 774 N N . GLN A 1 99 ? -16.215 3.795 11.236 1.00 98.31 99 GLN A N 1
ATOM 775 C CA . GLN A 1 99 ? -14.838 3.748 10.741 1.00 98.31 99 GLN A CA 1
ATOM 776 C C . GLN A 1 99 ? -14.514 2.409 10.068 1.00 98.31 99 GLN A C 1
ATOM 778 O O . GLN A 1 99 ? -13.755 2.385 9.103 1.00 98.31 99 GLN A O 1
ATOM 783 N N . TYR A 1 100 ? -15.129 1.304 10.497 1.00 98.44 100 TYR A N 1
ATOM 784 C CA . TYR A 1 100 ? -14.915 0.012 9.844 1.00 98.44 100 TYR A CA 1
ATOM 785 C C . TYR A 1 100 ? -15.411 -0.011 8.394 1.00 98.44 100 TYR A C 1
ATOM 787 O O . TYR A 1 100 ? -14.794 -0.661 7.556 1.00 98.44 100 TYR A O 1
ATOM 795 N N . GLN A 1 101 ? -16.443 0.770 8.051 1.00 98.44 101 GLN A N 1
ATOM 796 C CA . GLN A 1 101 ? -16.904 0.890 6.661 1.00 98.44 101 GLN A CA 1
ATOM 797 C C . GLN A 1 101 ? -15.832 1.493 5.744 1.00 98.44 101 GLN A C 1
ATOM 799 O O . GLN A 1 101 ? -15.709 1.086 4.593 1.00 98.44 101 GLN A O 1
ATOM 804 N N . LEU A 1 102 ? -14.998 2.401 6.262 1.00 98.44 102 LEU A N 1
ATOM 805 C CA . LEU A 1 102 ? -13.860 2.942 5.513 1.00 98.44 102 LEU A CA 1
ATOM 806 C C . LEU A 1 102 ? -12.807 1.861 5.235 1.00 98.44 102 LEU A C 1
ATOM 808 O O . LEU A 1 102 ? -12.250 1.811 4.143 1.00 98.44 102 LEU A O 1
ATOM 812 N N . ALA A 1 103 ? -12.561 0.977 6.206 1.00 98.44 103 ALA A N 1
ATOM 813 C CA . ALA A 1 103 ? -11.629 -0.138 6.051 1.00 98.44 103 ALA A CA 1
ATOM 814 C C . ALA A 1 103 ? -12.146 -1.195 5.056 1.00 98.44 103 ALA A C 1
ATOM 816 O O . ALA A 1 103 ? -11.361 -1.757 4.293 1.00 98.44 103 ALA A O 1
ATOM 817 N N . LEU A 1 104 ? -13.462 -1.440 5.024 1.00 98.62 104 LEU A N 1
ATOM 818 C CA . LEU A 1 104 ? -14.108 -2.300 4.023 1.00 98.62 104 LEU A CA 1
ATOM 819 C C . LEU A 1 104 ? -14.022 -1.699 2.612 1.00 98.62 104 LEU A C 1
ATOM 821 O O . LEU A 1 104 ? -13.712 -2.408 1.652 1.00 98.62 104 LEU A O 1
ATOM 825 N N . GLN A 1 105 ? -14.255 -0.390 2.479 1.00 98.44 105 GLN A N 1
ATOM 826 C CA . GLN A 1 105 ? -14.109 0.297 1.196 1.00 98.44 105 GLN A CA 1
ATOM 827 C C . GLN A 1 105 ? -12.664 0.216 0.697 1.00 98.44 105 GLN A C 1
ATOM 829 O O . GLN A 1 105 ? -12.438 -0.160 -0.448 1.00 98.44 105 GLN A O 1
ATOM 834 N N . LEU A 1 106 ? -11.683 0.474 1.563 1.00 98.25 106 LEU A N 1
ATOM 835 C CA . LEU A 1 106 ? -10.279 0.408 1.167 1.00 98.25 106 LEU A CA 1
ATOM 836 C C . LEU A 1 106 ? -9.830 -1.022 0.822 1.00 98.25 106 LEU A C 1
ATOM 838 O O . LEU A 1 106 ? -9.004 -1.198 -0.068 1.00 98.25 106 LEU A O 1
ATOM 842 N N . MET A 1 107 ? -10.399 -2.051 1.463 1.00 98.50 107 MET A N 1
ATOM 843 C CA . MET A 1 107 ? -10.204 -3.442 1.033 1.00 98.50 107 MET A CA 1
ATOM 844 C C . MET A 1 107 ? -10.772 -3.682 -0.372 1.00 98.50 107 MET A C 1
ATOM 846 O O . MET A 1 107 ? -10.134 -4.350 -1.179 1.00 98.50 107 MET A O 1
ATOM 850 N N . THR A 1 108 ? -11.945 -3.120 -0.682 1.00 98.50 108 THR A N 1
ATOM 851 C CA . THR A 1 108 ? -12.538 -3.197 -2.029 1.00 98.50 108 THR A CA 1
ATOM 852 C C . THR A 1 108 ? -11.632 -2.530 -3.059 1.00 98.50 108 THR A C 1
ATOM 854 O O . THR A 1 108 ? -11.383 -3.104 -4.121 1.00 98.50 108 THR A O 1
ATOM 857 N N . ASP A 1 109 ? -11.080 -1.362 -2.730 1.00 98.50 109 ASP A N 1
ATOM 858 C CA . ASP A 1 109 ? -10.101 -0.691 -3.579 1.00 98.50 109 ASP A CA 1
ATOM 859 C C . ASP A 1 109 ? -8.866 -1.594 -3.757 1.00 98.50 109 ASP A C 1
ATOM 861 O O . ASP A 1 109 ? -8.482 -1.885 -4.883 1.00 98.50 109 ASP A O 1
ATOM 865 N N . ALA A 1 110 ? -8.316 -2.175 -2.689 1.00 98.31 110 ALA A N 1
ATOM 866 C CA . ALA A 1 110 ? -7.127 -3.036 -2.730 1.00 98.31 110 ALA A CA 1
ATOM 867 C C . ALA A 1 110 ? -7.238 -4.313 -3.592 1.00 98.31 110 ALA A C 1
ATOM 869 O O . ALA A 1 110 ? -6.219 -4.954 -3.861 1.00 98.31 110 ALA A O 1
ATOM 870 N N . ILE A 1 111 ? -8.445 -4.678 -4.035 1.00 98.31 111 ILE A N 1
ATOM 871 C CA . ILE A 1 111 ? -8.712 -5.806 -4.946 1.00 98.31 111 ILE A CA 1
ATOM 872 C C . ILE A 1 111 ? -9.385 -5.379 -6.262 1.00 98.31 111 ILE A C 1
ATOM 874 O O . ILE A 1 111 ? -9.843 -6.226 -7.034 1.00 98.31 111 ILE A O 1
ATOM 878 N N . THR A 1 112 ? -9.477 -4.072 -6.509 1.00 98.56 112 THR A N 1
ATOM 879 C CA . THR A 1 112 ? -10.015 -3.498 -7.741 1.00 98.56 112 THR A CA 1
ATOM 880 C C . THR A 1 112 ? -8.861 -2.999 -8.610 1.00 98.56 112 THR A C 1
ATOM 882 O O . THR A 1 112 ? -8.168 -2.075 -8.199 1.00 98.56 112 THR A O 1
ATOM 885 N N . PRO A 1 113 ? -8.655 -3.532 -9.827 1.00 98.25 113 PRO A N 1
ATOM 886 C CA . PRO A 1 113 ? -7.558 -3.101 -10.690 1.00 98.25 113 PRO A CA 1
ATOM 887 C C . PRO A 1 113 ? -7.506 -1.581 -10.893 1.00 98.25 113 PRO A C 1
ATOM 889 O O . PRO A 1 113 ? -8.519 -0.965 -11.229 1.00 98.25 113 PRO A O 1
ATOM 892 N N . ASN A 1 114 ? -6.309 -0.996 -10.772 1.00 97.38 114 ASN A N 1
ATOM 893 C CA . ASN A 1 114 ? -6.043 0.430 -11.010 1.00 97.38 114 ASN A CA 1
ATOM 894 C C . ASN A 1 114 ? -6.821 1.389 -10.078 1.00 97.38 114 ASN A C 1
ATOM 896 O O . ASN A 1 114 ? -7.136 2.519 -10.452 1.00 97.38 114 ASN A O 1
ATOM 900 N N . SER A 1 115 ? -7.144 0.942 -8.866 1.00 98.44 115 SER A N 1
ATOM 901 C CA . SER A 1 115 ? -7.833 1.740 -7.841 1.00 98.44 115 SER A CA 1
ATOM 902 C C . SER A 1 115 ? -6.880 2.464 -6.884 1.00 98.44 115 SER A C 1
ATOM 904 O O . SER A 1 115 ? -7.276 3.441 -6.256 1.00 98.44 115 SER A O 1
ATOM 906 N N . LEU A 1 116 ? -5.635 1.996 -6.747 1.00 98.50 116 LEU A N 1
ATOM 907 C CA . LEU A 1 116 ? -4.645 2.543 -5.823 1.00 98.50 116 LEU A CA 1
ATOM 908 C C . LEU A 1 116 ? -3.330 2.809 -6.549 1.00 98.50 116 LEU A C 1
ATOM 910 O O . LEU A 1 116 ? -2.920 2.075 -7.451 1.00 98.50 116 LEU A O 1
ATOM 914 N N . GLY A 1 117 ? -2.650 3.866 -6.126 1.00 98.00 117 GLY A N 1
ATOM 915 C CA . GLY A 1 117 ? -1.342 4.232 -6.647 1.00 98.00 117 GLY A CA 1
ATOM 916 C C . GLY A 1 117 ? -0.498 4.987 -5.631 1.00 98.00 117 GLY A C 1
ATOM 917 O O . GLY A 1 117 ? -0.976 5.388 -4.571 1.00 98.00 117 GLY A O 1
ATOM 918 N N . LEU A 1 118 ? 0.762 5.214 -5.981 1.00 97.81 118 LEU A N 1
ATOM 919 C CA . LEU A 1 118 ? 1.697 6.059 -5.254 1.00 97.81 118 L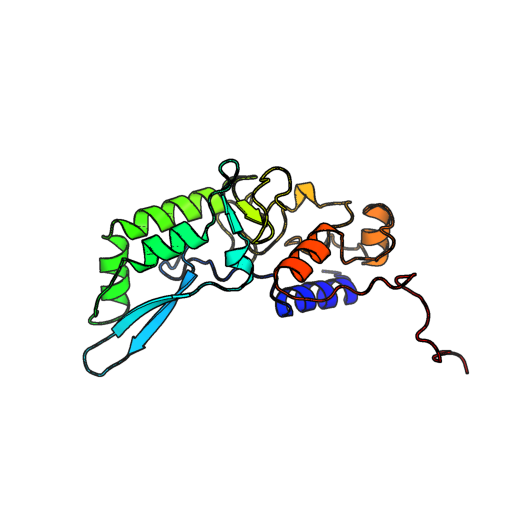EU A CA 1
ATOM 920 C C . LEU A 1 118 ? 1.870 7.374 -5.991 1.00 97.81 118 LEU A C 1
ATOM 922 O O . LEU A 1 118 ? 2.171 7.409 -7.182 1.00 97.81 118 LEU A O 1
ATOM 926 N N . LEU A 1 119 ? 1.742 8.468 -5.262 1.00 95.00 119 LEU A N 1
ATOM 927 C CA . LEU A 1 119 ? 1.984 9.807 -5.761 1.00 95.00 119 LEU A CA 1
ATOM 928 C C . LEU A 1 119 ? 2.936 10.511 -4.786 1.00 95.00 119 LEU A C 1
ATOM 930 O O . LEU A 1 119 ? 2.664 10.480 -3.582 1.00 95.00 119 LEU A O 1
ATOM 934 N N . PRO A 1 120 ? 4.010 11.179 -5.251 1.00 88.12 120 PRO A N 1
ATOM 935 C CA . PRO A 1 120 ? 4.873 11.980 -4.382 1.00 88.12 120 PRO A CA 1
ATOM 936 C C . PRO A 1 120 ? 4.053 12.878 -3.455 1.00 88.12 120 PRO A C 1
ATOM 938 O O . PRO A 1 120 ? 3.055 13.447 -3.903 1.00 88.12 120 PRO A O 1
ATOM 941 N N . VAL A 1 121 ? 4.450 13.019 -2.186 1.00 80.25 121 VAL A N 1
ATOM 942 C CA . VAL A 1 121 ? 3.660 13.733 -1.156 1.00 80.25 121 VAL A CA 1
ATOM 943 C C . VAL A 1 121 ? 3.278 15.152 -1.599 1.00 80.25 121 VAL A C 1
ATOM 945 O O . VAL A 1 121 ? 2.157 15.595 -1.365 1.00 80.25 121 VAL A O 1
ATOM 948 N N . ASN A 1 122 ? 4.166 15.823 -2.337 1.00 79.06 122 ASN A N 1
ATOM 949 C CA . ASN A 1 122 ? 3.973 17.199 -2.808 1.00 79.06 122 ASN A CA 1
ATOM 950 C C . ASN A 1 122 ? 3.294 17.304 -4.188 1.00 79.06 122 ASN A C 1
ATOM 952 O O . ASN A 1 122 ? 3.164 18.402 -4.724 1.00 79.06 122 ASN A O 1
ATOM 956 N N . SER A 1 123 ? 2.891 16.185 -4.796 1.00 86.81 123 SER A N 1
ATOM 957 C CA . SER A 1 123 ? 2.227 16.163 -6.102 1.00 86.81 123 SER A CA 1
ATOM 958 C C . SER A 1 123 ? 0.712 16.013 -5.957 1.00 86.81 123 SER A C 1
ATOM 960 O O . SER A 1 123 ? 0.215 15.294 -5.091 1.00 86.81 123 SER A O 1
ATOM 962 N N . THR A 1 124 ? -0.031 16.672 -6.843 1.00 85.81 124 THR A N 1
ATOM 963 C CA . THR A 1 124 ? -1.495 16.560 -6.966 1.00 85.81 124 THR A CA 1
ATOM 964 C C . THR A 1 124 ? -1.928 16.012 -8.326 1.00 85.81 124 THR A C 1
ATOM 966 O O . THR A 1 124 ? -3.105 15.729 -8.536 1.00 85.81 124 THR A O 1
ATOM 969 N N . ASN A 1 125 ? -0.991 15.827 -9.264 1.00 91.75 125 ASN A N 1
ATOM 970 C CA . ASN A 1 125 ? -1.306 15.317 -10.593 1.00 91.75 125 ASN A CA 1
ATOM 971 C C . ASN A 1 125 ? -1.402 13.786 -10.579 1.00 91.75 125 ASN A C 1
ATOM 973 O O . ASN A 1 125 ? -0.414 13.086 -10.796 1.00 91.75 125 ASN A O 1
ATOM 977 N N . VAL A 1 126 ? -2.618 13.283 -10.373 1.00 93.19 126 VAL A N 1
ATOM 978 C CA . VAL A 1 126 ? -2.960 11.851 -10.361 1.00 93.19 126 VAL A CA 1
ATOM 979 C C . VAL A 1 126 ? -2.518 11.092 -11.611 1.00 93.19 126 VAL A C 1
ATOM 981 O O . VAL A 1 126 ? -2.234 9.903 -11.521 1.00 93.19 126 VAL A O 1
ATOM 984 N N . LYS A 1 127 ? -2.394 11.748 -12.772 1.00 90.50 127 LYS A N 1
ATOM 985 C CA . LYS A 1 127 ? -1.927 11.080 -14.000 1.00 90.50 127 LYS A CA 1
ATOM 986 C C . LYS A 1 127 ? -0.499 10.540 -13.880 1.00 90.50 127 LYS A C 1
ATOM 988 O O . LYS A 1 127 ? -0.117 9.679 -14.661 1.00 90.50 127 LYS A O 1
ATOM 993 N N . ASN A 1 128 ? 0.265 11.047 -12.914 1.00 90.50 128 ASN A N 1
ATOM 994 C CA . ASN A 1 128 ? 1.628 10.617 -12.624 1.00 90.50 128 ASN A CA 1
ATOM 995 C C . ASN A 1 128 ? 1.689 9.581 -11.489 1.00 90.50 128 ASN A C 1
ATOM 997 O O . ASN A 1 128 ? 2.777 9.306 -10.987 1.00 90.50 128 ASN A O 1
ATOM 1001 N N . ALA A 1 129 ? 0.547 9.064 -11.025 1.00 96.06 129 ALA A N 1
ATOM 1002 C CA . ALA A 1 129 ? 0.534 8.043 -9.991 1.00 96.06 129 ALA A CA 1
ATOM 1003 C C . ALA A 1 129 ? 1.163 6.741 -10.509 1.00 96.06 129 ALA A C 1
ATOM 1005 O O . ALA A 1 129 ? 0.877 6.286 -11.617 1.00 96.06 129 ALA A O 1
ATOM 1006 N N . ILE A 1 130 ? 2.014 6.141 -9.684 1.00 97.38 130 ILE A N 1
ATOM 1007 C CA . ILE A 1 130 ? 2.622 4.835 -9.921 1.00 97.38 130 ILE A CA 1
ATOM 1008 C C . ILE A 1 130 ? 1.607 3.788 -9.453 1.00 97.38 130 ILE A C 1
ATOM 1010 O O . ILE A 1 130 ? 1.244 3.775 -8.281 1.00 97.38 130 ILE A O 1
ATOM 1014 N N . ILE A 1 131 ? 1.104 2.947 -10.350 1.00 98.12 131 ILE A N 1
ATOM 1015 C CA . ILE A 1 131 ? -0.041 2.068 -10.082 1.00 98.12 131 ILE A CA 1
ATOM 1016 C C . ILE A 1 131 ? 0.383 0.908 -9.167 1.00 98.12 131 ILE A C 1
ATOM 1018 O O . ILE A 1 131 ? 1.391 0.241 -9.410 1.00 98.12 131 ILE A O 1
ATOM 1022 N N . LEU A 1 132 ? -0.395 0.654 -8.116 1.00 98.44 132 LEU A N 1
ATOM 1023 C CA . LEU A 1 132 ? -0.153 -0.447 -7.186 1.00 98.44 132 LEU A CA 1
ATOM 1024 C C . LEU A 1 132 ? -0.867 -1.729 -7.622 1.00 98.44 132 LEU A C 1
ATOM 1026 O O . LEU A 1 132 ? -1.912 -1.701 -8.275 1.00 98.44 132 LEU A O 1
ATOM 1030 N N . GLU A 1 133 ? -0.310 -2.863 -7.206 1.00 98.50 133 GLU A N 1
ATOM 1031 C CA . GLU A 1 133 ? -0.898 -4.182 -7.401 1.00 98.50 133 GLU A CA 1
ATOM 1032 C C . GLU A 1 133 ? -2.211 -4.294 -6.623 1.00 98.50 133 GLU A C 1
ATOM 1034 O O . GLU A 1 133 ? -2.238 -4.383 -5.394 1.00 98.50 133 GLU A O 1
ATOM 1039 N N . THR A 1 134 ? -3.301 -4.282 -7.379 1.00 98.44 134 THR A N 1
ATOM 1040 C CA . THR A 1 134 ? -4.688 -4.305 -6.895 1.00 98.44 134 THR A CA 1
ATOM 1041 C C . THR A 1 134 ? -5.535 -5.316 -7.670 1.00 98.44 134 THR A C 1
ATOM 1043 O O . THR A 1 134 ? -6.756 -5.324 -7.579 1.00 98.44 134 THR A O 1
ATOM 1046 N N . THR A 1 135 ? -4.903 -6.192 -8.458 1.00 98.06 135 THR A N 1
ATOM 1047 C CA . THR A 1 135 ? -5.587 -7.196 -9.291 1.00 98.06 135 THR A CA 1
ATOM 1048 C C . THR A 1 135 ? -5.765 -8.539 -8.582 1.00 98.06 135 THR A C 1
ATOM 1050 O O . THR A 1 135 ? -6.523 -9.398 -9.037 1.00 98.06 135 THR A O 1
ATOM 1053 N N . LEU A 1 136 ? -5.076 -8.732 -7.455 1.00 97.69 136 LEU A N 1
ATOM 1054 C CA . LEU A 1 136 ? -5.139 -9.947 -6.653 1.00 97.69 136 LEU A CA 1
ATOM 1055 C C . LEU A 1 136 ? -6.464 -10.015 -5.884 1.00 97.69 136 LEU A C 1
ATOM 1057 O O . LEU A 1 136 ? -6.645 -9.340 -4.874 1.00 97.69 136 LEU A O 1
ATOM 1061 N N . ASN A 1 137 ? -7.371 -10.869 -6.361 1.00 96.31 137 ASN A N 1
ATOM 1062 C CA . ASN A 1 137 ? -8.648 -11.174 -5.723 1.00 96.31 137 ASN A CA 1
ATOM 1063 C C . ASN A 1 137 ? -8.780 -12.704 -5.533 1.00 96.31 137 ASN A C 1
ATOM 1065 O O . ASN A 1 137 ? -8.832 -13.430 -6.532 1.00 96.31 137 ASN A O 1
ATOM 1069 N N . PRO A 1 138 ? -8.792 -13.227 -4.291 1.00 96.12 138 PRO A N 1
ATOM 1070 C CA . PRO A 1 138 ? -8.828 -12.490 -3.022 1.00 96.12 138 PRO A CA 1
ATOM 1071 C C . PRO A 1 138 ? -7.524 -11.737 -2.717 1.00 96.12 138 PRO A C 1
ATOM 1073 O O . PRO A 1 138 ? -6.464 -12.087 -3.247 1.00 96.12 138 PRO A O 1
ATOM 1076 N N . TYR A 1 139 ? -7.627 -10.732 -1.838 1.00 97.81 139 TYR A N 1
ATOM 1077 C CA . TYR A 1 139 ? -6.497 -9.945 -1.334 1.00 97.81 139 TYR A CA 1
ATOM 1078 C C . TYR A 1 139 ? -5.376 -10.853 -0.819 1.00 97.81 139 TYR A C 1
ATOM 1080 O O . TYR A 1 139 ? -5.631 -11.856 -0.144 1.00 97.81 139 TYR A O 1
ATOM 1088 N N . ARG A 1 140 ? -4.123 -10.493 -1.114 1.00 96.69 140 ARG A N 1
ATOM 1089 C CA . ARG A 1 140 ? -2.944 -11.232 -0.657 1.00 96.69 140 ARG A CA 1
ATOM 1090 C C . ARG A 1 140 ? -2.062 -10.335 0.196 1.00 96.69 140 ARG A C 1
ATOM 1092 O O . ARG A 1 140 ? -1.343 -9.496 -0.343 1.00 96.69 140 ARG A O 1
ATOM 1099 N N . SER A 1 141 ? -2.091 -10.567 1.508 1.00 94.12 141 SER A N 1
ATOM 1100 C CA . SER A 1 141 ? -1.201 -9.910 2.473 1.00 94.12 141 SER A CA 1
ATOM 1101 C C . SER A 1 141 ? 0.262 -10.007 2.024 1.00 94.12 141 SER A C 1
ATOM 1103 O O . SER A 1 141 ? 0.700 -11.022 1.472 1.00 94.12 141 SER A O 1
ATOM 1105 N N . GLY A 1 142 ? 0.986 -8.897 2.168 1.00 90.06 142 GLY A N 1
ATOM 1106 C CA . GLY A 1 142 ? 2.362 -8.734 1.703 1.00 90.06 142 GLY A CA 1
ATOM 1107 C C . GLY A 1 142 ? 2.535 -8.588 0.186 1.00 90.06 142 GLY A C 1
ATOM 1108 O O . GLY A 1 142 ? 3.617 -8.226 -0.249 1.00 90.06 142 GLY A O 1
ATOM 1109 N N . SER A 1 143 ? 1.509 -8.837 -0.637 1.00 94.00 143 SER A N 1
ATOM 1110 C CA . SER A 1 143 ? 1.576 -8.675 -2.100 1.00 94.00 143 SER A CA 1
ATOM 1111 C C . SER A 1 143 ? 0.728 -7.504 -2.588 1.00 94.00 143 SER A C 1
ATOM 1113 O O . SER A 1 143 ? 1.273 -6.548 -3.138 1.00 94.00 143 SER A O 1
ATOM 1115 N N . SER A 1 144 ? -0.587 -7.577 -2.368 1.00 95.69 144 SER A N 1
ATOM 1116 C CA . SER A 1 144 ? -1.535 -6.506 -2.680 1.00 95.69 144 SER A CA 1
ATOM 1117 C C . SER A 1 144 ? -1.103 -5.212 -1.989 1.00 95.69 144 SER A C 1
ATOM 1119 O O . SER A 1 144 ? -0.635 -5.260 -0.857 1.00 95.69 144 SER A O 1
ATOM 1121 N N . VAL A 1 145 ? -1.233 -4.075 -2.678 1.00 96.19 145 VAL A N 1
ATOM 1122 C CA . VAL A 1 145 ? -0.907 -2.701 -2.227 1.00 96.19 145 VAL A CA 1
ATOM 1123 C C . VAL A 1 145 ? 0.546 -2.403 -1.819 1.00 96.19 145 VAL A C 1
ATOM 1125 O O . VAL A 1 145 ? 0.936 -1.240 -1.826 1.00 96.19 145 VAL A O 1
ATOM 1128 N N . SER A 1 146 ? 1.377 -3.412 -1.550 1.00 96.12 146 SER A N 1
ATOM 1129 C CA . SER A 1 146 ? 2.814 -3.261 -1.239 1.00 96.12 146 SER A CA 1
ATOM 1130 C C . SER A 1 146 ? 3.735 -3.462 -2.447 1.00 96.12 146 SER A C 1
ATOM 1132 O O . SER A 1 146 ? 4.954 -3.362 -2.324 1.00 96.12 146 SER A O 1
ATOM 1134 N N . HIS A 1 147 ? 3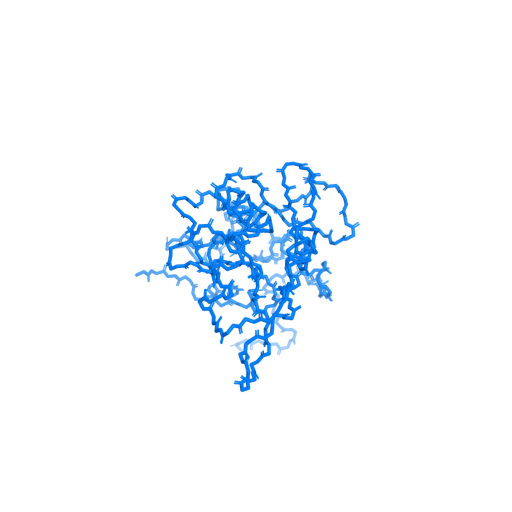.163 -3.724 -3.622 1.00 98.06 147 HIS A N 1
ATOM 1135 C CA . HIS A 1 147 ? 3.881 -3.921 -4.877 1.00 98.06 147 HIS A CA 1
ATOM 1136 C C . HIS A 1 147 ? 3.294 -3.075 -5.998 1.00 98.06 147 HIS A C 1
ATOM 1138 O O . HIS A 1 147 ? 2.164 -2.598 -5.924 1.00 98.06 147 HIS A O 1
ATOM 1144 N N . LEU A 1 148 ? 4.068 -2.926 -7.065 1.00 98.00 148 LEU A N 1
ATOM 1145 C CA . LEU A 1 148 ? 3.629 -2.334 -8.318 1.00 98.00 148 LEU A CA 1
ATOM 1146 C C . LEU A 1 148 ? 2.795 -3.320 -9.136 1.00 98.00 148 LEU A C 1
ATOM 1148 O O . LEU A 1 148 ? 3.069 -4.524 -9.122 1.00 98.00 148 LEU A O 1
ATOM 1152 N N . ASP A 1 149 ? 1.825 -2.792 -9.888 1.00 98.25 149 ASP A N 1
ATOM 1153 C CA . ASP A 1 149 ? 0.944 -3.586 -10.751 1.00 98.25 149 ASP A CA 1
ATOM 1154 C C . ASP A 1 149 ? 1.740 -4.485 -11.705 1.00 98.25 149 ASP A C 1
ATOM 1156 O O . ASP A 1 149 ? 2.518 -4.026 -12.551 1.00 98.25 149 ASP A O 1
ATOM 1160 N N . TYR A 1 150 ? 1.552 -5.798 -11.576 1.00 97.31 150 TYR A N 1
ATOM 1161 C CA . TYR A 1 150 ? 2.402 -6.751 -12.272 1.00 97.31 150 TYR A CA 1
ATOM 1162 C C . TYR A 1 150 ? 2.339 -6.572 -13.787 1.00 97.31 150 TYR A C 1
ATOM 1164 O O . TYR A 1 150 ? 3.377 -6.538 -14.450 1.00 97.31 150 TYR A O 1
ATOM 1172 N N . LYS A 1 151 ? 1.137 -6.433 -14.352 1.00 96.75 151 LYS A N 1
ATOM 1173 C CA . LYS A 1 151 ? 0.941 -6.366 -15.804 1.00 96.75 151 LYS A CA 1
ATOM 1174 C C . LYS A 1 151 ? 1.494 -5.069 -16.390 1.00 96.75 151 LYS A C 1
ATOM 1176 O O . LYS A 1 151 ? 2.147 -5.118 -17.429 1.00 96.75 151 LYS A O 1
ATOM 1181 N N . THR A 1 152 ? 1.259 -3.943 -15.725 1.00 97.50 152 THR A N 1
ATOM 1182 C CA . THR A 1 152 ? 1.681 -2.605 -16.160 1.00 97.50 152 THR A CA 1
ATOM 1183 C C . THR A 1 152 ? 3.198 -2.487 -16.220 1.00 97.50 152 THR A C 1
ATOM 1185 O O . THR A 1 152 ? 3.731 -1.902 -17.161 1.00 97.50 152 THR A O 1
ATOM 1188 N N . TYR A 1 153 ? 3.903 -3.066 -15.245 1.00 97.75 153 TYR A N 1
ATOM 1189 C CA . TYR A 1 153 ? 5.353 -2.900 -15.113 1.00 97.75 153 TYR A CA 1
ATOM 1190 C C . TYR A 1 153 ? 6.175 -4.105 -15.590 1.00 97.75 153 TYR A C 1
ATOM 1192 O O . TYR A 1 153 ? 7.405 -4.109 -15.520 1.00 97.75 153 TYR A O 1
ATOM 1200 N N . THR A 1 154 ? 5.524 -5.139 -16.122 1.00 96.06 154 THR A N 1
ATOM 1201 C CA . THR A 1 154 ? 6.222 -6.234 -16.804 1.00 96.06 154 THR A CA 1
ATOM 1202 C C . THR A 1 154 ? 6.855 -5.719 -18.096 1.00 96.06 154 THR A C 1
ATOM 1204 O O . THR A 1 154 ? 6.183 -5.088 -18.907 1.00 96.06 154 THR A O 1
ATOM 1207 N N . ARG A 1 155 ? 8.143 -6.029 -18.314 1.00 94.94 155 ARG A N 1
ATOM 1208 C CA . ARG A 1 155 ? 8.931 -5.564 -19.479 1.00 94.94 155 ARG A CA 1
ATOM 1209 C C . ARG A 1 155 ? 9.001 -4.036 -19.608 1.00 94.94 155 ARG A C 1
ATOM 1211 O O . ARG A 1 155 ? 9.104 -3.505 -20.709 1.00 94.94 155 ARG A O 1
ATOM 1218 N N . THR A 1 156 ? 8.979 -3.327 -18.485 1.00 97.12 156 THR A N 1
ATOM 1219 C CA . THR A 1 156 ? 9.311 -1.897 -18.416 1.00 97.12 156 THR A CA 1
ATOM 1220 C C . THR A 1 156 ? 10.541 -1.702 -17.538 1.00 97.12 156 THR A C 1
ATOM 1222 O O . THR A 1 156 ? 11.047 -2.659 -16.957 1.00 97.12 156 THR A O 1
ATOM 1225 N N . SER A 1 157 ? 11.042 -0.475 -17.422 1.00 96.44 157 SER A N 1
ATOM 1226 C CA . SER A 1 157 ? 12.160 -0.144 -16.534 1.00 96.44 157 SER A CA 1
ATOM 1227 C C . SER A 1 157 ? 11.812 -0.213 -15.039 1.00 96.44 157 SER A C 1
ATOM 1229 O O . SER A 1 157 ? 12.720 -0.266 -14.216 1.00 96.44 157 SER A O 1
ATOM 1231 N N . ASP A 1 158 ? 10.527 -0.255 -14.675 1.00 97.12 158 ASP A N 1
ATOM 1232 C CA . ASP A 1 158 ? 10.033 -0.275 -13.289 1.00 97.12 158 ASP A CA 1
ATOM 1233 C C . ASP A 1 158 ? 9.565 -1.674 -12.845 1.00 97.12 158 ASP A C 1
ATOM 1235 O O . ASP A 1 158 ? 8.654 -1.831 -12.037 1.00 97.12 158 ASP A O 1
ATOM 1239 N N . PHE A 1 159 ? 10.204 -2.725 -13.361 1.00 97.25 159 PHE A N 1
ATOM 1240 C CA . PHE A 1 159 ? 9.810 -4.116 -13.113 1.00 97.25 159 PHE A CA 1
ATOM 1241 C C . PHE A 1 159 ? 10.136 -4.639 -11.703 1.00 97.25 159 PHE A C 1
ATOM 1243 O O . PHE A 1 159 ? 9.636 -5.707 -11.334 1.00 97.25 159 PHE A O 1
ATOM 1250 N N . LEU A 1 160 ? 11.047 -3.976 -10.975 1.00 97.62 160 LEU A N 1
ATOM 1251 C CA . LEU A 1 160 ? 11.724 -4.548 -9.804 1.00 97.62 160 LEU A CA 1
ATOM 1252 C C . LEU A 1 160 ? 10.764 -4.820 -8.644 1.00 97.62 160 LEU A C 1
ATOM 1254 O O . LEU A 1 160 ? 10.852 -5.882 -8.042 1.00 97.62 160 LEU A O 1
ATOM 1258 N N . MET A 1 161 ? 9.832 -3.904 -8.369 1.00 97.88 161 MET A N 1
ATOM 1259 C CA . MET A 1 161 ? 8.902 -3.997 -7.232 1.00 97.88 161 MET A CA 1
ATOM 1260 C C . MET A 1 161 ? 7.555 -4.623 -7.593 1.00 97.88 161 MET A C 1
ATOM 1262 O O . MET A 1 161 ? 6.532 -4.306 -6.993 1.00 97.88 161 MET A O 1
ATOM 1266 N N . ARG A 1 162 ? 7.531 -5.520 -8.580 1.00 96.88 162 ARG A N 1
ATOM 1267 C CA . ARG A 1 162 ? 6.388 -6.412 -8.808 1.00 96.88 162 ARG A CA 1
ATOM 1268 C C . ARG A 1 162 ? 6.406 -7.543 -7.780 1.00 96.88 162 ARG A C 1
ATOM 1270 O O . ARG A 1 162 ? 7.478 -8.022 -7.434 1.00 96.88 162 ARG A O 1
ATOM 1277 N N . TYR A 1 163 ? 5.237 -8.050 -7.393 1.00 94.94 163 TYR A N 1
ATOM 1278 C CA . TYR A 1 163 ? 5.126 -9.132 -6.397 1.00 94.94 163 TYR A CA 1
ATOM 1279 C C . TYR A 1 163 ? 5.641 -10.506 -6.877 1.00 94.94 163 TYR A C 1
ATOM 1281 O O . TYR A 1 163 ? 5.751 -11.447 -6.093 1.00 94.94 163 TYR A O 1
ATOM 1289 N N . LEU A 1 164 ? 5.940 -10.656 -8.175 1.00 92.62 164 LEU A N 1
ATOM 1290 C CA . LEU A 1 164 ? 6.520 -11.871 -8.744 1.00 92.62 164 LEU A CA 1
ATOM 1291 C C . LEU A 1 164 ? 7.719 -11.560 -9.632 1.00 92.62 164 LEU A C 1
ATOM 1293 O O . LEU A 1 164 ? 7.675 -10.697 -10.510 1.00 92.62 164 LEU A O 1
ATOM 1297 N N . GLN A 1 165 ? 8.749 -12.385 -9.481 1.00 88.69 165 GLN A N 1
ATOM 1298 C CA . GLN A 1 165 ? 9.820 -12.510 -10.457 1.00 88.69 165 GLN A CA 1
ATOM 1299 C C . GLN A 1 165 ? 9.445 -13.536 -11.537 1.00 88.69 165 GLN A C 1
ATOM 1301 O O . GLN A 1 165 ? 8.926 -14.617 -11.246 1.00 88.69 165 GLN A O 1
ATOM 1306 N N . GLU A 1 166 ? 9.764 -13.233 -12.796 1.00 87.50 166 GLU A N 1
ATOM 1307 C CA . GLU A 1 166 ? 9.671 -14.203 -13.890 1.00 87.50 166 GLU A CA 1
ATOM 1308 C C . GLU A 1 166 ? 10.733 -15.302 -13.729 1.00 87.50 166 GLU A C 1
ATOM 1310 O O . GLU A 1 166 ? 11.934 -15.041 -13.642 1.00 87.50 166 GLU A O 1
ATOM 1315 N N . ARG A 1 167 ? 10.283 -16.559 -13.670 1.00 87.62 167 ARG A N 1
ATOM 1316 C CA . ARG A 1 167 ? 11.160 -17.716 -13.447 1.00 87.62 167 ARG A CA 1
ATOM 1317 C C . ARG A 1 167 ? 12.133 -17.898 -14.608 1.00 87.62 167 ARG A C 1
ATOM 1319 O O . ARG A 1 167 ? 11.730 -17.838 -15.765 1.00 87.62 167 ARG A O 1
ATOM 1326 N N . GLY A 1 168 ? 13.392 -18.190 -14.288 1.00 88.69 168 GLY A N 1
ATOM 1327 C CA . GLY A 1 168 ? 14.438 -18.405 -15.294 1.00 88.69 168 GLY A CA 1
ATOM 1328 C C . GLY A 1 168 ? 14.917 -17.127 -15.991 1.00 88.69 168 GLY A C 1
ATOM 1329 O O . GLY A 1 168 ? 15.715 -17.221 -16.920 1.00 88.69 168 GLY A O 1
ATOM 1330 N N . ILE A 1 169 ? 14.462 -15.948 -15.550 1.00 91.38 169 ILE A N 1
ATOM 1331 C CA . ILE A 1 169 ? 14.932 -14.655 -16.050 1.00 91.38 169 ILE A CA 1
ATOM 1332 C C . ILE A 1 169 ? 15.895 -14.038 -15.030 1.00 91.38 169 ILE A C 1
ATOM 1334 O O . ILE A 1 169 ? 15.530 -13.751 -13.887 1.00 91.38 169 ILE A O 1
ATOM 1338 N N . SER A 1 170 ? 17.140 -13.836 -15.463 1.00 93.06 170 SER A N 1
ATOM 1339 C CA . SER A 1 170 ? 18.158 -13.100 -14.707 1.00 93.06 170 SER A CA 1
ATOM 1340 C C . SER A 1 170 ? 17.821 -11.616 -14.598 1.00 93.06 170 SER A C 1
ATOM 1342 O O . SER A 1 170 ? 17.140 -11.049 -15.455 1.00 93.06 170 SER A O 1
ATOM 1344 N N . LEU A 1 171 ? 18.381 -10.938 -13.597 1.00 93.81 171 LEU A N 1
ATOM 1345 C CA . LEU A 1 171 ? 18.216 -9.491 -13.448 1.00 93.81 171 LEU A CA 1
ATOM 1346 C C . LEU A 1 171 ? 18.647 -8.725 -14.710 1.00 93.81 171 LEU A C 1
ATOM 1348 O O . LEU A 1 171 ? 17.960 -7.804 -15.152 1.00 93.81 171 LEU A O 1
ATOM 1352 N N . ARG A 1 172 ? 19.767 -9.134 -15.320 1.00 94.00 172 ARG A N 1
ATOM 1353 C CA . ARG A 1 172 ? 20.286 -8.531 -16.556 1.00 94.00 172 ARG A CA 1
ATOM 1354 C C . ARG A 1 172 ? 19.302 -8.681 -17.715 1.00 94.00 172 ARG A C 1
ATOM 1356 O O . ARG A 1 172 ? 19.117 -7.735 -18.475 1.00 94.00 172 ARG A O 1
ATOM 1363 N N . GLN A 1 173 ? 18.666 -9.845 -17.847 1.00 94.88 173 GLN A N 1
ATOM 1364 C CA . GLN A 1 173 ? 17.628 -10.053 -18.856 1.00 94.88 173 GLN A CA 1
ATOM 1365 C C . GLN A 1 173 ? 16.403 -9.179 -18.577 1.00 94.88 173 GLN A C 1
ATOM 1367 O O . GLN A 1 173 ? 15.896 -8.574 -19.514 1.00 94.88 173 GLN A O 1
ATOM 1372 N N . SER A 1 174 ? 15.970 -9.039 -17.320 1.00 95.12 174 SER A N 1
ATOM 1373 C CA . SER A 1 174 ? 14.867 -8.134 -16.962 1.00 95.12 174 SER A CA 1
ATOM 1374 C C . SER A 1 174 ? 15.167 -6.678 -17.336 1.00 95.12 174 SER A C 1
ATOM 1376 O O . SER A 1 174 ? 14.318 -6.018 -17.928 1.00 95.12 174 SER A O 1
ATOM 1378 N N . VAL A 1 175 ? 16.391 -6.193 -17.085 1.00 95.25 175 VAL A N 1
ATOM 1379 C CA . VAL A 1 175 ? 16.832 -4.850 -17.515 1.00 95.25 175 VAL A CA 1
ATOM 1380 C C . VAL A 1 175 ? 16.795 -4.710 -19.039 1.00 95.25 175 VAL A C 1
ATOM 1382 O O . VAL A 1 175 ? 16.313 -3.698 -19.549 1.00 95.25 175 VAL A O 1
ATOM 1385 N N . ALA A 1 176 ? 17.260 -5.724 -19.773 1.00 95.50 176 ALA A N 1
ATOM 1386 C CA . ALA A 1 176 ? 17.235 -5.708 -21.233 1.00 95.50 176 ALA A CA 1
ATOM 1387 C C . ALA A 1 176 ? 15.804 -5.703 -21.792 1.00 95.50 176 ALA A C 1
ATOM 1389 O O . ALA A 1 176 ? 15.485 -4.903 -22.671 1.00 95.50 176 ALA A O 1
ATOM 1390 N N . LEU A 1 177 ? 14.928 -6.545 -21.240 1.00 95.19 177 LEU A N 1
ATOM 1391 C CA . LEU A 1 177 ? 13.509 -6.614 -21.595 1.00 95.19 177 LEU A CA 1
ATOM 1392 C C . LEU A 1 177 ? 12.759 -5.323 -21.249 1.00 95.19 177 LEU A C 1
ATOM 1394 O O . LEU A 1 177 ? 11.830 -4.960 -21.960 1.00 95.19 177 LEU A O 1
ATOM 1398 N N . GLY A 1 178 ? 13.177 -4.628 -20.190 1.00 93.62 178 GLY A N 1
ATOM 1399 C CA . GLY A 1 178 ? 12.667 -3.319 -19.781 1.00 93.62 178 GLY A CA 1
ATOM 1400 C C . GLY A 1 178 ? 13.199 -2.134 -20.593 1.00 93.62 178 GLY A C 1
ATOM 1401 O O . GLY A 1 178 ? 12.966 -0.991 -20.205 1.00 93.62 178 GLY A O 1
ATOM 1402 N N . GLY A 1 179 ? 13.929 -2.381 -21.688 1.00 93.38 179 GLY A N 1
ATOM 1403 C CA . GLY A 1 179 ? 14.424 -1.340 -22.591 1.00 93.38 179 GLY A CA 1
ATOM 1404 C C . GLY A 1 179 ? 15.827 -0.819 -22.275 1.00 93.38 179 GLY A C 1
ATOM 1405 O O . GLY A 1 179 ? 16.180 0.260 -22.739 1.00 93.38 179 GLY A O 1
ATOM 1406 N N . ASN A 1 180 ? 16.636 -1.567 -21.514 1.00 92.06 180 ASN A N 1
ATOM 1407 C CA . ASN A 1 180 ? 18.008 -1.194 -21.138 1.00 92.06 180 ASN A CA 1
ATOM 1408 C C . ASN A 1 180 ? 18.090 0.172 -20.442 1.00 92.06 180 ASN A C 1
ATOM 1410 O O . ASN A 1 180 ? 18.893 1.027 -20.818 1.00 92.06 180 ASN A O 1
ATOM 1414 N N . TYR A 1 181 ? 17.251 0.388 -19.425 1.00 91.19 181 TYR A N 1
ATOM 1415 C CA . TYR A 1 181 ? 17.272 1.634 -18.664 1.00 91.19 181 TYR A CA 1
ATOM 1416 C C . TYR A 1 181 ? 18.695 1.934 -18.148 1.00 91.19 181 TYR A C 1
ATOM 1418 O O . TYR A 1 181 ? 19.266 1.090 -17.449 1.00 91.19 181 TYR A O 1
ATOM 1426 N N . PRO A 1 182 ? 19.280 3.114 -18.450 1.00 87.94 182 PRO A N 1
ATOM 1427 C CA . PRO A 1 182 ? 20.693 3.384 -18.172 1.00 87.94 182 PRO A CA 1
ATOM 1428 C C . PRO A 1 182 ? 21.078 3.246 -16.702 1.00 87.94 182 PRO A C 1
ATOM 1430 O O . PRO A 1 182 ? 22.209 2.898 -16.391 1.00 87.94 182 PRO A O 1
ATOM 1433 N N . ASN A 1 183 ? 20.133 3.470 -15.786 1.00 85.81 183 ASN A N 1
ATOM 1434 C CA . ASN A 1 183 ? 20.397 3.372 -14.355 1.00 85.81 183 ASN A CA 1
ATOM 1435 C C . ASN A 1 183 ? 20.069 1.986 -13.757 1.00 85.81 183 ASN A C 1
ATOM 1437 O O . ASN A 1 183 ? 19.880 1.863 -12.541 1.00 85.81 183 ASN A O 1
ATOM 1441 N N . GLY A 1 184 ? 19.995 0.954 -14.603 1.00 90.75 184 GLY A N 1
ATOM 1442 C CA . GLY A 1 184 ? 19.865 -0.444 -14.206 1.00 90.75 184 GLY A CA 1
ATOM 1443 C C . GLY A 1 184 ? 18.456 -0.828 -13.727 1.00 90.75 184 GLY A C 1
ATOM 1444 O O . GLY A 1 184 ? 17.469 -0.351 -14.284 1.00 90.75 184 GLY A O 1
ATOM 1445 N N . PRO A 1 185 ? 18.336 -1.717 -12.723 1.00 93.62 185 PRO A N 1
ATOM 1446 C CA . PRO A 1 185 ? 17.056 -2.307 -12.314 1.00 93.62 185 PRO A CA 1
ATOM 1447 C C . PRO A 1 185 ? 16.193 -1.395 -11.430 1.00 93.62 185 PRO A C 1
ATOM 1449 O O . PRO A 1 185 ? 15.017 -1.677 -11.222 1.00 93.62 185 PRO A O 1
ATOM 1452 N N . ILE A 1 186 ? 16.761 -0.312 -10.890 1.00 94.81 186 ILE A N 1
ATOM 1453 C CA . ILE A 1 186 ? 16.020 0.677 -10.101 1.00 94.81 186 ILE A CA 1
ATOM 1454 C C . ILE A 1 186 ? 15.469 1.718 -11.077 1.00 94.81 186 ILE A C 1
ATOM 1456 O O . ILE A 1 186 ? 16.164 2.680 -11.424 1.00 94.81 186 ILE A O 1
ATOM 1460 N N . GLY A 1 187 ? 14.246 1.479 -11.549 1.00 94.62 187 GLY A N 1
ATOM 1461 C CA . GLY A 1 187 ? 13.560 2.289 -12.553 1.00 94.62 187 GLY A CA 1
ATOM 1462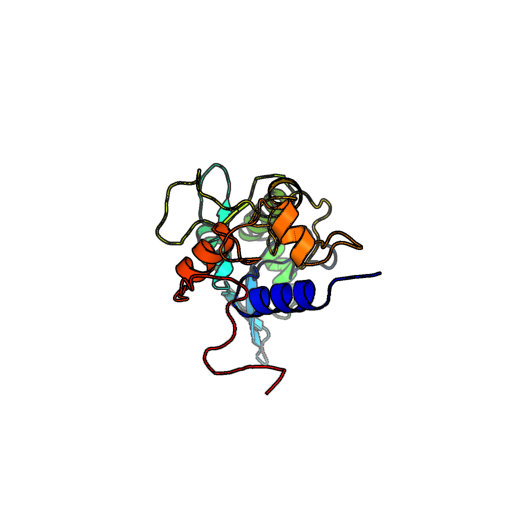 C C . GLY A 1 187 ? 13.219 3.722 -12.118 1.00 94.62 187 GLY A C 1
ATOM 1463 O O . GLY A 1 187 ? 13.403 4.096 -10.953 1.00 94.62 187 GLY A O 1
ATOM 1464 N N . PRO A 1 188 ? 12.758 4.564 -13.059 1.00 93.94 188 PRO A N 1
ATOM 1465 C CA . PRO A 1 188 ? 12.469 5.972 -12.804 1.00 93.94 188 PRO A CA 1
ATOM 1466 C C . PRO A 1 188 ? 11.354 6.191 -11.772 1.00 93.94 188 PRO A C 1
ATOM 1468 O O . PRO A 1 188 ? 11.491 7.087 -10.939 1.00 93.94 188 PRO A O 1
ATOM 1471 N N . ASN A 1 189 ? 10.291 5.380 -11.769 1.00 95.00 189 ASN A N 1
ATOM 1472 C CA . ASN A 1 189 ? 9.202 5.521 -10.800 1.00 95.00 189 ASN A CA 1
ATOM 1473 C C . ASN A 1 189 ? 9.663 5.131 -9.397 1.00 95.00 189 ASN A C 1
ATOM 1475 O O . ASN A 1 189 ? 9.370 5.832 -8.428 1.00 95.00 189 ASN A O 1
ATOM 1479 N N . LEU A 1 190 ? 10.457 4.064 -9.284 1.00 95.38 190 LEU A N 1
ATOM 1480 C CA . LEU A 1 190 ? 11.029 3.674 -7.999 1.00 95.38 190 LEU A CA 1
ATOM 1481 C C . LEU A 1 190 ? 11.988 4.745 -7.454 1.00 95.38 190 LEU A C 1
ATOM 1483 O O . LEU A 1 190 ? 11.938 5.080 -6.272 1.00 95.38 190 LEU A O 1
ATOM 1487 N N . ARG A 1 191 ? 12.821 5.344 -8.313 1.00 93.75 191 ARG A N 1
ATOM 1488 C CA . ARG A 1 191 ? 13.680 6.482 -7.936 1.00 93.75 191 ARG A CA 1
ATOM 1489 C C . ARG A 1 191 ? 12.859 7.674 -7.460 1.00 93.75 191 ARG A C 1
ATOM 1491 O O . ARG A 1 191 ? 13.195 8.255 -6.433 1.00 93.75 191 ARG A O 1
ATOM 1498 N N . LEU A 1 192 ? 11.791 8.018 -8.178 1.00 92.31 192 LEU A N 1
ATOM 1499 C CA . LEU A 1 192 ? 10.892 9.109 -7.809 1.00 92.31 192 LEU A CA 1
ATOM 1500 C C . LEU A 1 192 ? 10.234 8.857 -6.446 1.00 92.31 192 LEU A C 1
ATOM 1502 O O . LEU A 1 192 ? 10.170 9.766 -5.617 1.00 92.31 192 LEU A O 1
ATOM 1506 N N . PHE A 1 193 ? 9.782 7.628 -6.187 1.00 94.62 193 PHE A N 1
ATOM 1507 C CA . PHE A 1 193 ? 9.250 7.245 -4.882 1.00 94.62 193 PHE A CA 1
ATOM 1508 C C . PHE A 1 193 ? 10.301 7.410 -3.776 1.00 94.62 193 PHE A C 1
ATOM 1510 O O . PHE A 1 193 ? 10.042 8.102 -2.794 1.00 94.62 193 PHE A O 1
ATOM 1517 N N . LEU A 1 194 ? 11.508 6.860 -3.955 1.00 95.12 194 LEU A N 1
ATOM 1518 C CA . LEU A 1 194 ? 12.588 6.967 -2.968 1.00 95.12 194 LEU A CA 1
ATOM 1519 C C . LEU A 1 194 ? 12.962 8.434 -2.679 1.00 95.12 194 LEU A C 1
ATOM 1521 O O . LEU A 1 194 ? 13.124 8.812 -1.520 1.00 95.12 194 LEU A O 1
ATOM 1525 N N . GLN A 1 195 ? 13.021 9.290 -3.706 1.00 92.62 195 GLN A N 1
ATOM 1526 C CA . GLN A 1 195 ? 13.200 10.739 -3.523 1.00 92.62 195 GLN A CA 1
ATOM 1527 C C . GLN A 1 195 ? 12.078 11.359 -2.696 1.00 92.62 195 GLN A C 1
ATOM 1529 O O . GLN A 1 195 ? 12.331 12.188 -1.825 1.00 92.62 195 GLN A O 1
ATOM 1534 N N . SER A 1 196 ? 10.838 10.940 -2.952 1.00 91.38 196 SER A N 1
ATOM 1535 C CA . SER A 1 196 ? 9.650 11.472 -2.279 1.00 91.38 196 SER A CA 1
ATOM 1536 C C . SER A 1 196 ? 9.630 11.171 -0.783 1.00 91.38 196 SER A C 1
ATOM 1538 O O . SER A 1 196 ? 9.025 11.930 -0.030 1.00 91.38 196 SER A O 1
ATOM 1540 N N . ILE A 1 197 ? 10.301 10.100 -0.354 1.00 93.38 197 ILE A N 1
ATOM 1541 C CA . ILE A 1 197 ? 10.421 9.717 1.058 1.00 93.38 197 ILE A CA 1
ATOM 1542 C C . ILE A 1 197 ? 11.752 10.157 1.695 1.00 93.38 197 ILE A C 1
ATOM 1544 O O . ILE A 1 197 ? 12.018 9.822 2.845 1.00 93.38 197 ILE A O 1
ATOM 1548 N N . GLY A 1 198 ? 12.568 10.939 0.974 1.00 92.88 198 GLY A N 1
ATOM 1549 C CA . GLY A 1 198 ? 13.743 11.626 1.520 1.00 92.88 198 GLY A CA 1
ATOM 1550 C C . GLY A 1 198 ? 15.109 11.075 1.103 1.00 92.88 198 GLY A C 1
ATOM 1551 O O . GLY A 1 198 ? 16.124 11.587 1.575 1.00 92.88 198 GLY A O 1
ATOM 1552 N N . TYR A 1 199 ? 15.185 10.074 0.219 1.00 94.25 199 TYR A N 1
ATOM 1553 C CA . TYR A 1 199 ? 16.476 9.595 -0.285 1.00 94.25 199 TYR A CA 1
ATOM 1554 C C . TYR A 1 199 ? 17.061 10.523 -1.352 1.00 94.25 199 TYR A C 1
ATOM 1556 O O . TYR A 1 199 ? 16.406 10.899 -2.325 1.00 94.25 199 TYR A O 1
ATOM 1564 N N . THR A 1 200 ? 18.357 10.801 -1.243 1.00 92.12 200 THR A N 1
ATOM 1565 C CA . THR A 1 200 ? 19.115 11.450 -2.317 1.00 92.12 200 THR A CA 1
ATOM 1566 C C . THR A 1 200 ? 19.493 10.422 -3.378 1.00 92.12 200 THR A C 1
ATOM 1568 O O . THR A 1 200 ? 20.253 9.492 -3.112 1.00 92.12 200 THR A O 1
ATOM 1571 N N . ILE A 1 201 ? 19.012 10.606 -4.609 1.00 87.38 201 ILE A N 1
ATOM 1572 C CA . ILE A 1 201 ? 19.385 9.744 -5.737 1.00 87.38 201 ILE A CA 1
ATOM 1573 C C . ILE A 1 201 ? 20.626 10.304 -6.414 1.00 87.38 201 ILE A C 1
ATOM 1575 O O . ILE A 1 201 ? 20.597 11.385 -6.999 1.00 87.38 201 ILE A O 1
ATOM 1579 N N . GLN A 1 202 ? 21.706 9.532 -6.366 1.00 82.12 202 GLN A N 1
ATOM 1580 C CA . GLN A 1 202 ? 22.905 9.813 -7.142 1.00 82.12 202 GLN A CA 1
ATOM 1581 C C . GLN A 1 202 ? 22.796 9.155 -8.517 1.00 82.12 202 GLN A C 1
ATOM 1583 O O . GLN A 1 202 ? 22.510 7.960 -8.637 1.00 82.12 202 GLN A O 1
ATOM 1588 N N . TYR A 1 203 ? 23.034 9.943 -9.560 1.00 69.88 203 TYR A N 1
ATOM 1589 C CA . TYR A 1 203 ? 23.152 9.451 -10.925 1.00 69.88 203 TYR A CA 1
ATOM 1590 C C . TYR A 1 203 ? 24.632 9.206 -11.206 1.00 69.88 203 TYR A C 1
ATOM 1592 O O . TYR A 1 203 ? 25.413 10.152 -11.280 1.00 69.88 203 TYR A O 1
ATOM 1600 N N . LYS A 1 204 ? 25.024 7.933 -11.307 1.00 63.66 204 LYS A N 1
ATOM 1601 C CA . LYS A 1 204 ? 26.343 7.552 -11.823 1.00 63.66 204 LYS A CA 1
ATOM 1602 C C . LYS A 1 204 ? 26.214 7.207 -13.314 1.00 63.66 204 LYS A C 1
ATOM 1604 O O . LYS A 1 204 ? 25.182 6.648 -13.682 1.00 63.66 204 LYS A O 1
ATOM 1609 N N . PRO A 1 205 ? 27.215 7.514 -14.158 1.00 53.53 205 PRO A N 1
ATOM 1610 C CA . PRO A 1 205 ? 27.135 7.305 -15.606 1.00 53.53 205 PRO A CA 1
ATOM 1611 C C . PRO A 1 205 ? 27.028 5.845 -16.097 1.00 53.53 205 PRO A C 1
ATOM 1613 O O . PRO A 1 205 ? 26.913 5.644 -17.303 1.00 53.53 205 PRO A O 1
ATOM 1616 N N . GLY A 1 206 ? 26.993 4.833 -15.225 1.00 54.53 206 GLY A N 1
ATOM 1617 C CA . GLY A 1 206 ? 26.793 3.444 -15.634 1.00 54.53 206 GLY A CA 1
ATOM 1618 C C . GLY A 1 206 ? 26.380 2.524 -14.475 1.00 54.53 206 GLY A C 1
ATOM 1619 O O . GLY A 1 206 ? 26.802 2.741 -13.338 1.00 54.53 206 GLY A O 1
ATOM 1620 N N . PRO A 1 207 ? 25.576 1.471 -14.726 1.00 49.84 207 PRO A N 1
ATOM 1621 C CA . PRO A 1 207 ? 25.170 0.499 -13.707 1.00 49.84 207 PRO A CA 1
ATOM 1622 C C . PRO A 1 207 ? 26.247 -0.567 -13.428 1.00 49.84 207 PRO A C 1
ATOM 1624 O O . PRO A 1 207 ? 26.098 -1.344 -12.488 1.00 49.84 207 PRO A O 1
ATOM 1627 N N . PHE A 1 208 ? 27.322 -0.597 -14.227 1.00 52.41 208 PHE A N 1
ATOM 1628 C CA . PHE A 1 208 ? 28.445 -1.540 -14.134 1.00 52.41 208 PHE A CA 1
ATOM 1629 C C . PHE A 1 208 ? 29.812 -0.853 -14.229 1.00 52.41 208 PHE A C 1
ATOM 1631 O O . PHE A 1 208 ? 30.799 -1.518 -14.542 1.00 52.41 208 PHE A O 1
ATOM 1638 N N . ASP A 1 209 ? 29.885 0.461 -13.993 1.00 47.78 209 ASP A N 1
ATOM 1639 C CA . ASP A 1 209 ? 31.191 1.111 -13.939 1.00 47.78 209 ASP A CA 1
ATOM 1640 C C . ASP A 1 209 ? 32.002 0.453 -12.814 1.00 47.78 209 ASP A C 1
ATOM 1642 O O . ASP A 1 209 ? 31.494 0.344 -11.687 1.00 47.78 209 ASP A O 1
ATOM 1646 N N . PRO A 1 210 ? 33.226 -0.033 -13.099 1.00 41.44 210 PRO A N 1
ATOM 1647 C CA . PRO A 1 210 ? 34.072 -0.597 -12.066 1.00 41.44 210 PRO A CA 1
ATOM 1648 C C . PRO A 1 210 ? 34.219 0.440 -10.956 1.00 41.44 210 PRO A C 1
ATOM 1650 O O . PRO A 1 210 ? 34.350 1.640 -11.214 1.00 41.44 210 PRO A O 1
ATOM 1653 N N . ILE A 1 211 ? 34.163 -0.025 -9.707 1.00 48.56 211 ILE A N 1
ATOM 1654 C CA . ILE A 1 211 ? 34.511 0.806 -8.556 1.00 48.56 211 ILE A CA 1
ATOM 1655 C C . ILE A 1 211 ? 35.863 1.451 -8.892 1.00 48.56 211 ILE A C 1
ATOM 1657 O O . ILE A 1 211 ? 36.796 0.712 -9.220 1.00 48.56 211 ILE A O 1
ATOM 1661 N N . PRO A 1 212 ? 35.992 2.791 -8.862 1.00 40.34 212 PRO A N 1
ATOM 1662 C CA . PRO A 1 212 ? 37.276 3.432 -9.100 1.00 40.34 212 PRO A CA 1
ATOM 1663 C C . PRO A 1 212 ? 38.309 2.836 -8.136 1.00 40.34 212 PRO A C 1
ATOM 1665 O O . PRO A 1 212 ? 38.179 2.996 -6.924 1.00 40.34 212 PRO A O 1
ATOM 1668 N N . GLY A 1 213 ? 39.283 2.097 -8.674 1.00 47.84 213 GLY A N 1
ATOM 1669 C CA . GLY A 1 213 ? 40.319 1.407 -7.898 1.00 47.84 213 GLY A CA 1
ATOM 1670 C C . GLY A 1 213 ? 40.122 -0.095 -7.649 1.00 47.84 213 GLY A C 1
ATOM 1671 O O . GLY A 1 213 ? 40.885 -0.650 -6.868 1.00 47.84 213 GLY A O 1
ATOM 1672 N N . PHE A 1 214 ? 39.155 -0.771 -8.282 1.00 39.25 214 PHE A N 1
ATOM 1673 C CA . PHE A 1 214 ? 39.003 -2.230 -8.174 1.00 39.25 214 PHE A CA 1
ATOM 1674 C C . PHE A 1 214 ? 39.201 -2.908 -9.538 1.00 39.25 214 PHE A C 1
ATOM 1676 O O . PHE A 1 214 ? 38.278 -2.962 -10.352 1.00 39.25 214 PHE A O 1
ATOM 1683 N N . ASN A 1 215 ? 40.409 -3.421 -9.791 1.00 41.22 215 ASN A N 1
ATOM 1684 C CA . ASN A 1 215 ? 40.650 -4.405 -10.843 1.00 41.22 215 ASN A CA 1
ATOM 1685 C C . ASN A 1 215 ? 40.553 -5.801 -10.201 1.00 41.22 215 ASN A C 1
ATOM 1687 O O . ASN A 1 215 ? 41.386 -6.123 -9.362 1.00 41.22 215 ASN A O 1
ATOM 1691 N N . PRO A 1 216 ? 39.556 -6.640 -10.535 1.00 43.94 216 PRO A N 1
ATOM 1692 C CA . PRO A 1 216 ? 39.472 -8.001 -10.001 1.00 43.94 216 PRO A CA 1
ATOM 1693 C C . PRO A 1 216 ? 40.531 -8.956 -10.589 1.00 43.94 216 PRO A C 1
ATOM 1695 O O . PRO A 1 216 ? 40.483 -10.152 -10.305 1.00 43.94 216 PRO A O 1
ATOM 1698 N N . PHE A 1 217 ? 41.458 -8.446 -11.409 1.00 43.06 217 PHE A N 1
ATOM 1699 C CA . PHE A 1 217 ? 42.574 -9.185 -11.999 1.00 43.06 217 PHE A CA 1
ATOM 1700 C C . PHE A 1 217 ? 43.947 -8.508 -11.815 1.00 43.06 217 PHE A C 1
ATOM 1702 O O . PHE A 1 217 ? 44.871 -8.879 -12.536 1.00 43.06 217 PHE A O 1
ATOM 1709 N N . ASP A 1 218 ? 44.088 -7.575 -10.864 1.00 40.72 218 ASP A N 1
ATOM 1710 C CA . ASP A 1 218 ? 45.402 -7.171 -10.322 1.00 40.72 218 ASP A CA 1
ATOM 1711 C C . ASP A 1 218 ? 45.572 -7.673 -8.881 1.00 40.72 218 ASP A C 1
ATOM 1713 O O . ASP A 1 218 ? 44.599 -7.562 -8.096 1.00 40.72 218 ASP A O 1
#

pLDDT: mean 91.45, std 13.14, range [39.25, 98.62]

Secondary structure (DSSP, 8-state):
----HHHHHHHHHHHHTT-S--EE-SS-SS----EEEEEEEEETTEEEEEEEE--HHHHHEEETTTTEEHHHHHHHHTT--EEESSHHHHHHHHHTSHHHHHHHHHHHHHTSTT-EEE--TT---GGGPEEB----SS--TTTTTTSB-HHHHTTSTT-TTBS-PPTT--HHHHHHHTT--TTTTS-HHHHHHHHHTTPPPP--S-TTPPPTT--TT-